Protein AF-A0A453EC37-F1 (afdb_monomer_lite)

Sequence (211 aa):
MKLTKYHLSTFKEVLSPSIERIHTYVDNLAFLNSRDESTELEDEEVSEKTSPQKALEEEYLETEKKIVIAFSITDHMKKLFYSEQGYSSRRDDPEVRSLFSEIEKLREAFESIERPTLDIEVRRAKVPTKERIESSSSPVQAPSTPKAAPVGSPKSPVKSEQTLDLGAELAELELEFGKSNRYSPEDISGWEFDELEEELRADISKSSDTK

Foldseek 3Di:
DVVLLVLLVVLLVLLVVLLVLLVVLVVVLVVLVVVVVVVPPDDPDDPPSDPVLVVSLVSNVVSVVVLVVSVVVLVVSVCVLPDPPDDPVSNPPVSSVVSSVSNVVSVVSSVPDDDDDRVVVVVVVVPDPPPDDDDDDDDDDDDDDDDDDDDDDDDDDDDDDPPPPPVVVVVVVVVVVVPPPPDDPVVPPPPPPVVVVVVVVVVVVVVPPPD

Secondary structure (DSSP, 8-state):
-HHHHHHHHHHHHHHHHHHHHHHHHHHHHHHHHHHHHTTTTS--S-----HHHHHHHHHHHHHHHHHHHHHHHHHHHHHHHHSTTS-GGGTT-HHHHHHHHHHHHHHHHHHTSPPPPPHHHHHHHHS--------------------------------------HHHHHHHHHHHHTT-----GGGG----HHHHHHHHHHHHHHHTS--

Structure (mmCIF, N/CA/C/O backbone):
data_AF-A0A453EC37-F1
#
_entry.id   AF-A0A453EC37-F1
#
loop_
_atom_site.group_PDB
_atom_site.id
_atom_site.type_symbol
_atom_site.label_atom_id
_atom_site.label_alt_id
_atom_site.label_comp_id
_atom_site.label_asym_id
_atom_site.label_entity_id
_atom_site.label_seq_id
_atom_site.pdbx_PDB_ins_code
_atom_site.Cartn_x
_atom_site.Cartn_y
_atom_site.Cartn_z
_atom_site.occupancy
_atom_site.B_iso_or_equiv
_atom_site.auth_seq_id
_atom_site.auth_comp_id
_atom_site.auth_asym_id
_atom_site.auth_atom_id
_atom_site.pdbx_PDB_model_num
ATOM 1 N N . MET A 1 1 ? 16.776 3.930 -17.637 1.00 73.19 1 MET A N 1
ATOM 2 C CA . MET A 1 1 ? 16.606 2.896 -16.597 1.00 73.19 1 MET A CA 1
ATOM 3 C C . MET A 1 1 ? 16.810 3.401 -15.182 1.00 73.19 1 MET A C 1
ATOM 5 O O . MET A 1 1 ? 16.036 2.997 -14.331 1.00 73.19 1 MET A O 1
ATOM 9 N N . LYS A 1 2 ? 17.761 4.313 -14.922 1.00 83.19 2 LYS A N 1
ATOM 10 C CA . LYS A 1 2 ? 17.997 4.863 -13.572 1.00 83.19 2 LYS A CA 1
ATOM 11 C C . LYS A 1 2 ? 16.730 5.393 -12.882 1.00 83.19 2 LYS A C 1
ATOM 13 O O . LYS A 1 2 ? 16.521 5.088 -11.721 1.00 83.19 2 LYS A O 1
ATOM 18 N N . LEU A 1 3 ? 15.864 6.098 -13.616 1.00 87.81 3 LEU A N 1
ATOM 19 C CA . LEU A 1 3 ? 14.617 6.648 -13.073 1.00 87.81 3 LEU A CA 1
ATOM 20 C C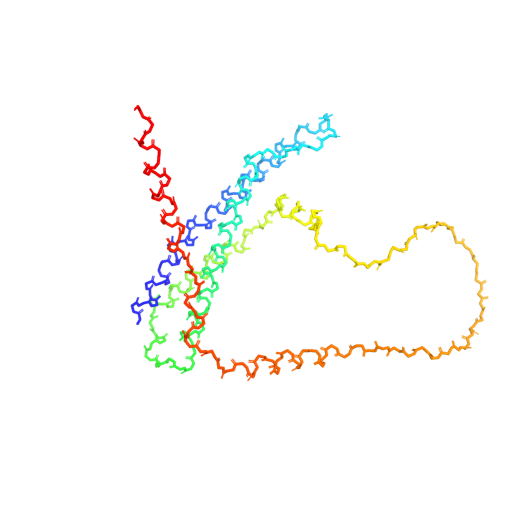 . LEU A 1 3 ? 13.612 5.564 -12.645 1.00 87.81 3 LEU A C 1
ATOM 22 O O . LEU A 1 3 ? 13.108 5.599 -11.532 1.00 87.81 3 LEU A O 1
ATOM 26 N N . THR A 1 4 ? 13.357 4.570 -13.502 1.00 88.44 4 THR A N 1
ATOM 27 C CA . THR A 1 4 ? 12.467 3.441 -13.181 1.00 88.44 4 THR A CA 1
ATOM 28 C C . THR A 1 4 ? 12.977 2.666 -11.972 1.00 88.44 4 THR A C 1
ATOM 30 O O . THR A 1 4 ? 12.204 2.395 -11.065 1.00 88.44 4 THR A O 1
ATOM 33 N N . LYS A 1 5 ? 14.284 2.368 -11.931 1.00 91.44 5 LYS A N 1
ATOM 34 C CA . LYS A 1 5 ? 14.919 1.719 -10.776 1.00 91.44 5 LYS A CA 1
ATOM 35 C C . LYS A 1 5 ? 14.728 2.534 -9.503 1.00 91.44 5 LYS A C 1
ATOM 37 O O . LYS A 1 5 ? 14.256 1.990 -8.520 1.00 91.44 5 LYS A O 1
ATOM 42 N N . TYR A 1 6 ? 15.032 3.831 -9.555 1.00 94.50 6 TYR A N 1
ATOM 43 C CA . TYR A 1 6 ? 14.882 4.739 -8.421 1.00 94.50 6 TYR A CA 1
ATOM 44 C C . TYR A 1 6 ? 13.461 4.708 -7.851 1.00 94.50 6 TYR A C 1
ATOM 46 O O . TYR A 1 6 ? 13.298 4.399 -6.679 1.00 94.50 6 TYR A O 1
ATOM 54 N N . HIS A 1 7 ? 12.436 4.925 -8.681 1.00 94.50 7 HIS A N 1
ATOM 55 C CA . HIS A 1 7 ? 11.050 4.923 -8.206 1.00 94.50 7 HIS A CA 1
ATOM 56 C C . HIS A 1 7 ? 10.606 3.567 -7.654 1.00 94.50 7 HIS A C 1
ATOM 58 O O . HIS A 1 7 ? 9.948 3.532 -6.621 1.00 94.50 7 HIS A O 1
ATOM 64 N N . LEU A 1 8 ? 10.977 2.453 -8.296 1.00 95.62 8 LEU A N 1
ATOM 65 C CA . LEU A 1 8 ? 10.640 1.122 -7.782 1.00 95.62 8 LEU A CA 1
ATOM 66 C C . LEU A 1 8 ? 11.321 0.842 -6.437 1.00 95.62 8 LEU A C 1
ATOM 68 O O . LEU A 1 8 ? 10.676 0.336 -5.522 1.00 95.62 8 LEU A O 1
ATOM 72 N N . SER A 1 9 ? 12.594 1.213 -6.287 1.00 96.38 9 SER A N 1
ATOM 73 C CA . SER A 1 9 ? 13.292 1.111 -5.003 1.00 96.38 9 SER A CA 1
ATOM 74 C C . SER A 1 9 ? 12.628 1.981 -3.936 1.00 96.38 9 SER A C 1
ATOM 76 O O . SER A 1 9 ? 12.367 1.495 -2.840 1.00 96.38 9 SER A O 1
ATOM 78 N N . THR A 1 10 ? 12.269 3.226 -4.264 1.00 96.62 10 THR A N 1
ATOM 79 C CA . THR A 1 10 ? 11.543 4.116 -3.348 1.00 96.62 10 THR A CA 1
ATOM 80 C C . THR A 1 10 ? 10.199 3.522 -2.932 1.00 96.62 10 THR A C 1
ATOM 82 O O . THR A 1 10 ? 9.878 3.519 -1.747 1.00 96.62 10 THR A O 1
ATOM 85 N N . PHE A 1 11 ? 9.418 2.968 -3.865 1.00 96.50 11 PHE A N 1
ATOM 86 C CA . PHE A 1 11 ? 8.151 2.324 -3.517 1.00 96.50 11 PHE A CA 1
ATOM 87 C C . PHE A 1 11 ? 8.356 1.120 -2.608 1.00 96.50 11 PHE A C 1
ATOM 89 O O . PHE A 1 11 ? 7.653 1.007 -1.613 1.00 96.50 11 PHE A O 1
ATOM 96 N N . LYS A 1 12 ? 9.343 0.263 -2.876 1.00 96.75 12 LYS A N 1
ATOM 97 C CA . LYS A 1 12 ? 9.676 -0.862 -1.991 1.00 96.75 12 LYS A CA 1
ATOM 98 C C . LYS A 1 12 ? 10.015 -0.397 -0.565 1.00 96.75 12 LYS A C 1
ATOM 100 O O . LYS A 1 12 ? 9.527 -0.989 0.402 1.00 96.75 12 LYS A O 1
ATOM 105 N N . GLU A 1 13 ? 10.840 0.642 -0.437 1.00 96.81 13 GLU A N 1
ATOM 106 C CA . GLU A 1 13 ? 11.260 1.209 0.854 1.00 96.81 13 GLU A CA 1
ATOM 107 C C . GLU A 1 13 ? 10.100 1.853 1.619 1.00 96.81 13 GLU A C 1
ATOM 109 O O . GLU A 1 13 ? 10.072 1.795 2.844 1.00 96.81 13 GLU A O 1
ATOM 114 N N . VAL A 1 14 ? 9.121 2.426 0.915 1.00 95.25 14 VAL A N 1
ATOM 115 C CA . VAL A 1 14 ? 7.918 3.016 1.523 1.00 95.25 14 VAL A CA 1
ATOM 116 C C . VAL A 1 14 ? 6.870 1.954 1.862 1.00 95.25 14 VAL A C 1
ATOM 118 O O . VAL A 1 14 ? 6.249 2.023 2.924 1.00 95.25 14 VAL A O 1
ATOM 121 N N . LEU A 1 15 ? 6.664 0.968 0.988 1.00 97.88 15 LEU A N 1
ATOM 122 C CA . LEU A 1 15 ? 5.634 -0.061 1.134 1.00 97.88 15 LEU A CA 1
ATOM 123 C C . LEU A 1 15 ? 5.922 -0.982 2.318 1.00 97.88 15 LEU A C 1
ATOM 125 O O . LEU A 1 15 ? 5.027 -1.197 3.128 1.00 97.88 15 LEU A O 1
ATOM 129 N N . SER A 1 16 ? 7.164 -1.454 2.468 1.00 96.94 16 SER A N 1
ATOM 130 C CA . SER A 1 16 ? 7.553 -2.378 3.549 1.00 96.94 16 SER A CA 1
ATOM 131 C C . SER A 1 16 ? 7.117 -1.894 4.951 1.00 96.94 16 SER A C 1
ATOM 133 O O . SER A 1 16 ? 6.309 -2.573 5.584 1.00 96.94 16 SER A O 1
ATOM 135 N N . PRO A 1 17 ? 7.531 -0.702 5.431 1.00 97.50 17 PRO A N 1
ATOM 136 C CA . PRO A 1 17 ? 7.114 -0.198 6.741 1.00 97.50 17 PRO A CA 1
ATOM 137 C C . PRO A 1 17 ? 5.656 0.282 6.781 1.00 97.50 17 PRO A C 1
ATOM 139 O O . PRO A 1 17 ? 5.110 0.490 7.861 1.00 97.50 17 PRO A O 1
ATOM 142 N N . SER A 1 18 ? 5.022 0.552 5.636 1.00 97.62 18 SER A N 1
ATOM 143 C CA . SER A 1 18 ? 3.600 0.926 5.607 1.00 97.62 18 SER A CA 1
ATOM 144 C C . SER A 1 18 ? 2.711 -0.298 5.825 1.00 97.62 18 SER A C 1
ATOM 146 O O . SER A 1 18 ? 1.739 -0.219 6.565 1.00 97.62 18 SER A O 1
ATOM 148 N N . ILE A 1 19 ? 3.082 -1.445 5.253 1.00 98.12 19 ILE A N 1
ATOM 149 C CA . ILE A 1 19 ? 2.383 -2.720 5.454 1.00 98.12 19 ILE A CA 1
ATOM 150 C C . ILE A 1 19 ? 2.552 -3.206 6.901 1.00 98.12 19 ILE A C 1
ATOM 152 O O . ILE A 1 19 ? 1.588 -3.639 7.523 1.00 98.12 19 ILE A O 1
ATOM 156 N N . GLU A 1 20 ? 3.741 -3.051 7.490 1.00 97.69 20 GLU A N 1
ATOM 157 C CA . GLU A 1 20 ? 3.962 -3.346 8.916 1.00 97.69 20 GLU A CA 1
ATOM 158 C C . GLU A 1 20 ? 3.108 -2.454 9.839 1.00 97.69 20 GLU A C 1
ATOM 160 O O . GLU A 1 20 ? 2.549 -2.916 10.838 1.00 97.69 20 GLU A O 1
ATOM 165 N N . ARG A 1 21 ? 2.929 -1.178 9.469 1.00 97.38 21 ARG A N 1
ATOM 166 C CA . ARG A 1 21 ? 1.995 -0.277 10.160 1.00 97.38 21 ARG A CA 1
ATOM 167 C C . ARG A 1 21 ? 0.548 -0.746 10.040 1.00 97.38 21 ARG A C 1
ATOM 169 O O . ARG A 1 21 ? -0.145 -0.742 11.049 1.00 97.38 21 ARG A O 1
ATOM 176 N N . ILE A 1 22 ? 0.116 -1.205 8.862 1.00 98.00 22 ILE A N 1
ATOM 177 C CA . ILE A 1 22 ? -1.220 -1.792 8.676 1.00 98.00 22 ILE A CA 1
ATOM 178 C C . ILE A 1 22 ? -1.434 -2.975 9.624 1.00 98.00 22 ILE A C 1
ATOM 180 O O . ILE A 1 22 ? -2.435 -2.976 10.331 1.00 98.00 22 ILE A O 1
ATOM 184 N N . HIS A 1 23 ? -0.489 -3.917 9.718 1.00 96.56 23 HIS A N 1
ATOM 185 C CA . HIS A 1 23 ? -0.574 -5.013 10.695 1.00 96.56 23 HIS A CA 1
ATOM 186 C C . HIS A 1 23 ? -0.770 -4.496 12.122 1.00 96.56 23 HIS A C 1
ATOM 188 O O . HIS A 1 23 ? -1.706 -4.893 12.810 1.00 96.56 23 HIS A O 1
ATOM 194 N N . THR A 1 24 ? 0.066 -3.540 12.530 1.00 96.62 24 THR A N 1
ATOM 195 C CA . THR A 1 24 ? -0.002 -2.943 13.869 1.00 96.62 24 THR A CA 1
ATOM 196 C C . THR A 1 24 ? -1.361 -2.286 14.129 1.00 96.62 24 THR A C 1
ATOM 198 O O . THR A 1 24 ? -1.919 -2.413 15.217 1.00 96.62 24 THR A O 1
ATOM 201 N N . TYR A 1 25 ? -1.918 -1.578 13.144 1.00 95.94 25 TYR A N 1
ATOM 202 C CA . TYR A 1 25 ? -3.238 -0.961 13.261 1.00 95.94 25 TYR A CA 1
ATOM 203 C C . TYR A 1 25 ? -4.347 -2.004 13.387 1.00 95.94 25 TYR A C 1
ATOM 205 O O . TYR A 1 25 ? -5.212 -1.841 14.242 1.00 95.94 25 TYR A O 1
ATOM 213 N N . VAL A 1 26 ? -4.306 -3.077 12.594 1.00 95.38 26 VAL A N 1
ATOM 214 C CA . VAL A 1 26 ? -5.289 -4.169 12.660 1.00 95.38 26 VAL A CA 1
ATOM 215 C C . VAL A 1 26 ? -5.266 -4.845 14.030 1.00 95.38 26 VAL A C 1
ATOM 217 O O . VAL A 1 26 ? -6.321 -4.984 14.648 1.00 95.38 26 VAL A O 1
ATOM 220 N N . ASP A 1 27 ? -4.083 -5.182 14.546 1.00 94.38 27 ASP A N 1
ATOM 221 C CA . ASP A 1 27 ? -3.930 -5.807 15.865 1.00 94.38 27 ASP A CA 1
ATOM 222 C C . ASP A 1 27 ? -4.460 -4.898 16.987 1.00 94.38 27 ASP A C 1
ATOM 224 O O . ASP A 1 27 ? -5.185 -5.340 17.882 1.00 94.38 27 ASP A O 1
ATOM 228 N N . ASN A 1 28 ? -4.153 -3.599 16.917 1.00 93.62 28 ASN A N 1
ATOM 229 C CA . ASN A 1 28 ? -4.630 -2.615 17.887 1.00 93.62 28 ASN A CA 1
ATOM 230 C C . ASN A 1 28 ? -6.153 -2.417 17.817 1.00 93.62 28 ASN A C 1
ATOM 232 O O . ASN A 1 28 ? -6.799 -2.319 18.859 1.00 93.62 28 ASN A O 1
ATOM 236 N N . LEU A 1 29 ? -6.734 -2.371 16.614 1.00 91.88 29 LEU A N 1
ATOM 237 C CA . LEU A 1 29 ? -8.184 -2.265 16.423 1.00 91.88 29 LEU A CA 1
ATOM 238 C C . LEU A 1 29 ? -8.902 -3.507 16.963 1.00 91.88 29 LEU A C 1
ATOM 240 O O . LEU A 1 29 ? -9.903 -3.376 17.665 1.00 91.88 29 LEU A O 1
ATOM 244 N N . ALA A 1 30 ? -8.364 -4.703 16.714 1.00 91.00 30 ALA A N 1
ATOM 245 C CA . ALA A 1 30 ? -8.898 -5.943 17.271 1.00 91.00 30 ALA A CA 1
ATOM 246 C C . ALA A 1 30 ? -8.848 -5.946 18.809 1.00 91.00 30 ALA A C 1
ATOM 248 O O . ALA A 1 30 ? -9.827 -6.310 19.463 1.00 91.00 30 ALA A O 1
ATOM 249 N N . PHE A 1 31 ? -7.740 -5.481 19.396 1.00 89.19 31 PHE A N 1
ATOM 250 C CA . PHE A 1 31 ? -7.603 -5.358 20.847 1.00 89.19 31 PHE A CA 1
ATOM 251 C C . PHE A 1 31 ? -8.629 -4.386 21.449 1.00 89.19 31 PHE A C 1
ATOM 253 O O . PHE A 1 31 ? -9.279 -4.728 22.439 1.00 89.19 31 PHE A O 1
ATOM 260 N N . LEU A 1 32 ? -8.811 -3.203 20.851 1.00 86.56 32 LEU A N 1
ATOM 261 C CA . LEU A 1 32 ? -9.789 -2.214 21.318 1.00 86.56 32 LEU A CA 1
ATOM 262 C C . LEU A 1 32 ? -11.224 -2.751 21.232 1.00 86.56 32 LEU A C 1
ATOM 264 O O . LEU A 1 32 ? -11.950 -2.668 22.219 1.00 86.56 32 LEU A O 1
ATOM 268 N N . ASN A 1 33 ? -11.583 -3.401 20.123 1.00 82.88 33 ASN A N 1
ATOM 269 C CA . ASN A 1 33 ? -12.905 -4.010 19.960 1.00 82.88 33 ASN A CA 1
ATOM 270 C C . ASN A 1 33 ? -13.168 -5.109 21.006 1.00 82.88 33 ASN A C 1
ATOM 272 O O . ASN A 1 33 ? -14.231 -5.135 21.618 1.00 82.88 33 ASN A O 1
ATOM 276 N N . SER A 1 34 ? -12.184 -5.974 21.282 1.00 82.62 34 SER A N 1
ATOM 277 C CA . SER A 1 34 ? -12.330 -7.040 22.290 1.00 82.62 34 SER A CA 1
ATOM 278 C C . SER A 1 34 ? -12.452 -6.519 23.730 1.00 82.62 34 SER A C 1
ATOM 280 O O . SER A 1 34 ? -13.083 -7.143 24.589 1.00 82.62 34 SER A O 1
ATOM 282 N N . ARG A 1 35 ? -11.832 -5.366 24.016 1.00 75.06 35 ARG A N 1
ATOM 283 C CA . ARG A 1 35 ? -11.909 -4.708 25.321 1.00 75.06 35 ARG A CA 1
ATOM 284 C C . ARG A 1 35 ? -13.294 -4.113 25.551 1.00 75.06 35 ARG A C 1
ATOM 286 O O . ARG A 1 35 ? -13.806 -4.241 26.662 1.00 75.06 35 ARG A O 1
ATOM 293 N N . ASP A 1 36 ? -13.871 -3.490 24.531 1.00 63.47 36 ASP A N 1
ATOM 294 C CA . ASP A 1 36 ? -15.189 -2.862 24.624 1.00 63.47 36 ASP A CA 1
ATOM 295 C C . ASP A 1 36 ? -16.301 -3.913 24.823 1.00 63.47 36 ASP A C 1
ATOM 297 O O . ASP A 1 36 ? -17.160 -3.727 25.687 1.00 63.47 36 ASP A O 1
ATOM 301 N N . GLU A 1 37 ? -16.215 -5.078 24.164 1.00 57.19 37 GLU A N 1
ATOM 302 C CA . GLU A 1 37 ? -17.148 -6.209 24.366 1.00 57.19 37 GLU A CA 1
ATOM 303 C C . GLU A 1 37 ? -17.163 -6.742 25.815 1.00 57.19 37 GLU A C 1
ATOM 305 O O . GLU A 1 37 ? -18.172 -7.262 26.289 1.00 57.19 37 GLU A O 1
ATOM 310 N N . SER A 1 38 ? -16.065 -6.591 26.565 1.00 54.91 38 SER A N 1
ATOM 311 C CA . SER A 1 38 ? -15.986 -7.035 27.968 1.00 54.91 38 SER A CA 1
ATOM 312 C C . SER A 1 38 ? -16.670 -6.080 28.958 1.00 54.91 38 SER A C 1
ATOM 314 O O . SER A 1 38 ? -16.795 -6.413 30.138 1.00 54.91 38 SER A O 1
ATOM 316 N N . THR A 1 39 ? -17.102 -4.899 28.505 1.00 52.78 39 THR A N 1
ATOM 317 C CA . THR A 1 39 ? -17.758 -3.876 29.338 1.00 52.78 39 THR A CA 1
ATOM 318 C C . THR A 1 39 ? -19.272 -3.755 29.116 1.00 52.78 39 THR A C 1
ATOM 320 O O . THR A 1 39 ? -19.925 -3.002 29.834 1.00 52.78 39 THR A O 1
ATOM 323 N N . GLU A 1 40 ? -19.865 -4.543 28.213 1.00 46.06 40 GLU A N 1
ATOM 324 C CA . GLU A 1 40 ? -21.291 -4.466 27.844 1.00 46.06 40 GLU A CA 1
ATOM 325 C C . GLU A 1 40 ? -22.247 -5.222 28.793 1.00 46.06 40 GLU A C 1
ATOM 327 O O . GLU A 1 40 ? -23.030 -6.073 28.370 1.00 46.06 40 GLU A O 1
ATOM 332 N N . LEU A 1 41 ? -22.227 -4.917 30.095 1.00 48.62 41 LEU A N 1
ATOM 333 C CA . LEU A 1 41 ? -23.363 -5.262 30.969 1.00 48.62 41 LEU A CA 1
ATOM 334 C C . LEU A 1 41 ? -24.130 -4.070 31.525 1.00 48.62 41 LEU A C 1
ATOM 336 O O . LEU A 1 41 ? -25.195 -4.295 32.091 1.00 48.62 41 LEU A O 1
ATOM 340 N N . GLU A 1 42 ? -23.685 -2.832 31.320 1.00 45.28 42 GLU A N 1
ATOM 341 C CA . GLU A 1 42 ? -24.500 -1.663 31.649 1.00 45.28 42 GLU A CA 1
ATOM 342 C C . GLU A 1 42 ? -24.284 -0.546 30.618 1.00 45.28 42 GLU A C 1
ATOM 344 O O . GLU A 1 42 ? -23.170 -0.080 30.408 1.00 45.28 42 GLU A O 1
ATOM 349 N N . ASP A 1 43 ? -25.411 -0.127 30.043 1.00 39.25 43 ASP A N 1
ATOM 350 C CA . ASP A 1 43 ? -25.699 1.137 29.359 1.00 39.25 43 ASP A CA 1
ATOM 351 C C . ASP A 1 43 ? -25.748 1.143 27.818 1.00 39.25 43 ASP A C 1
ATOM 353 O O . ASP A 1 43 ? -24.792 1.398 27.085 1.00 39.25 43 ASP A O 1
ATOM 357 N N . GLU A 1 44 ? -26.972 0.902 27.345 1.00 48.41 44 GLU A N 1
ATOM 358 C CA . GLU A 1 44 ? -27.490 1.150 26.004 1.00 48.41 44 GLU A CA 1
ATOM 359 C C . GLU A 1 44 ? -27.662 2.667 25.786 1.00 48.41 44 GLU A C 1
ATOM 361 O O . GLU A 1 44 ? -28.762 3.173 25.603 1.00 48.41 44 GLU A O 1
ATOM 366 N N . GLU A 1 45 ? -26.568 3.421 25.790 1.00 42.53 45 GLU A N 1
ATOM 367 C CA . GLU A 1 45 ? -26.529 4.753 25.190 1.00 42.53 45 GLU A CA 1
ATOM 368 C C . GLU A 1 45 ? -25.212 4.894 24.445 1.00 42.53 45 GLU A C 1
ATOM 370 O O . GLU A 1 45 ? -24.164 5.051 25.058 1.00 42.53 45 GLU A O 1
ATOM 375 N N . VAL A 1 46 ? -25.288 4.802 23.108 1.00 50.44 46 VAL A N 1
ATOM 376 C CA . VAL A 1 46 ? -24.373 5.450 22.151 1.00 50.44 46 VAL A CA 1
ATOM 377 C C . VAL A 1 46 ? -22.997 5.763 22.739 1.00 50.44 46 VAL A C 1
ATOM 379 O O . VAL A 1 46 ? -22.644 6.925 22.920 1.00 50.44 46 VAL A O 1
ATOM 382 N N . SER A 1 47 ? -22.221 4.714 23.033 1.00 49.66 47 SER A N 1
ATOM 383 C CA . SER A 1 47 ? -20.830 4.877 23.435 1.00 49.66 47 SER A CA 1
ATOM 384 C C . SER A 1 47 ? -20.150 5.681 22.332 1.00 49.66 47 SER A C 1
ATOM 386 O O . SER A 1 47 ? -19.996 5.216 21.193 1.00 49.66 47 SER A O 1
ATOM 388 N N . GLU A 1 48 ? -19.857 6.947 22.633 1.00 56.44 48 GLU A N 1
ATOM 389 C CA . GLU A 1 48 ? -19.039 7.835 21.826 1.00 56.44 48 GLU A CA 1
ATOM 390 C C . GLU A 1 48 ? -17.673 7.163 21.714 1.00 56.44 48 GLU A C 1
ATOM 392 O O . GLU A 1 48 ? -16.784 7.412 22.528 1.00 56.44 48 GLU A O 1
ATOM 397 N N . LYS A 1 49 ? -17.534 6.228 20.758 1.00 54.50 49 LYS A N 1
ATOM 398 C CA . LYS A 1 49 ? -16.308 5.447 20.593 1.00 54.50 49 LYS A CA 1
ATOM 399 C C . LYS A 1 49 ? -15.148 6.426 20.569 1.00 54.50 49 LYS A C 1
ATOM 401 O O . LYS A 1 49 ? -15.109 7.365 19.769 1.00 54.50 49 LYS A O 1
ATOM 406 N N . THR A 1 50 ? -14.295 6.227 21.555 1.00 58.66 50 THR A N 1
ATOM 407 C CA . THR A 1 50 ? -13.353 7.198 22.085 1.00 58.66 50 THR A CA 1
ATOM 408 C C . THR A 1 50 ? -12.473 7.816 20.985 1.00 58.66 50 THR A C 1
ATOM 410 O O . THR A 1 50 ? -12.132 7.168 19.992 1.00 58.66 50 THR A O 1
ATOM 413 N N . SER A 1 51 ? -12.064 9.079 21.157 1.00 67.88 51 SER A N 1
ATOM 414 C CA . SER A 1 51 ? -11.131 9.770 20.249 1.00 67.88 51 SER A CA 1
ATOM 415 C C . SER A 1 51 ? -9.901 8.949 19.794 1.00 67.88 51 SER A C 1
ATOM 417 O O . SER A 1 51 ? -9.539 9.093 18.623 1.00 67.88 51 SER A O 1
ATOM 419 N N . PRO A 1 52 ? -9.273 8.065 20.608 1.00 82.19 52 PRO A N 1
ATOM 420 C CA . PRO A 1 52 ? -8.156 7.236 20.151 1.00 82.19 52 PRO A CA 1
ATOM 421 C C . PRO A 1 52 ? -8.525 6.172 19.112 1.00 82.19 52 PRO A C 1
ATOM 423 O O . PRO A 1 52 ? -7.729 5.957 18.201 1.00 82.19 52 PRO A O 1
ATOM 426 N N . GLN A 1 53 ? -9.699 5.529 19.191 1.00 87.12 53 GLN A N 1
ATOM 427 C CA . GLN A 1 53 ? -10.100 4.555 18.165 1.00 87.12 53 GLN A CA 1
ATOM 428 C C . GLN A 1 53 ? -10.309 5.267 16.828 1.00 87.12 53 GLN A C 1
ATOM 430 O O . GLN A 1 53 ? -9.789 4.839 15.802 1.00 87.12 53 GLN A O 1
ATOM 435 N N . LYS A 1 54 ? -10.997 6.414 16.856 1.00 88.88 54 LYS A N 1
ATOM 436 C CA . LYS A 1 54 ? -11.219 7.226 15.660 1.00 88.88 54 LYS A CA 1
ATOM 437 C C . LYS A 1 54 ? -9.894 7.648 15.003 1.00 88.88 54 LYS A C 1
ATOM 439 O O . LYS A 1 54 ? -9.729 7.481 13.802 1.00 88.88 54 LYS A O 1
ATOM 444 N N . ALA A 1 55 ? -8.936 8.146 15.784 1.00 91.19 55 ALA A N 1
ATOM 445 C CA . ALA A 1 55 ? -7.625 8.527 15.256 1.00 91.19 55 ALA A CA 1
ATOM 446 C C . ALA A 1 55 ? -6.884 7.335 14.620 1.00 91.19 55 ALA A C 1
ATOM 448 O O . ALA A 1 55 ? -6.277 7.474 13.561 1.00 91.19 55 ALA A O 1
ATOM 449 N N . LEU A 1 56 ? -6.971 6.152 15.235 1.00 93.38 56 LEU A N 1
ATOM 450 C CA . LEU A 1 56 ? -6.350 4.935 14.716 1.00 93.38 56 LEU A CA 1
ATOM 451 C C . LEU A 1 56 ? -6.965 4.491 13.378 1.00 93.38 56 LEU A C 1
ATOM 453 O O . LEU A 1 56 ? -6.236 4.123 12.459 1.00 93.38 56 LEU A O 1
ATOM 457 N N . GLU A 1 57 ? -8.292 4.556 13.252 1.00 94.06 57 GLU A N 1
ATOM 458 C CA . GLU A 1 57 ? -8.995 4.247 12.003 1.00 94.06 57 GLU A CA 1
ATOM 459 C C . GLU A 1 57 ? -8.656 5.247 10.880 1.00 94.06 57 GLU A C 1
ATOM 461 O O . GLU A 1 57 ? -8.498 4.847 9.727 1.00 94.06 57 GLU A O 1
ATOM 466 N N . GLU A 1 58 ? -8.500 6.539 11.193 1.00 94.12 58 GLU A N 1
ATOM 467 C CA . GLU A 1 58 ? -8.078 7.554 10.213 1.00 94.12 58 GLU A CA 1
ATOM 468 C C . GLU A 1 58 ? -6.655 7.291 9.694 1.00 94.12 58 GLU A C 1
ATOM 470 O O . GLU A 1 58 ? -6.430 7.299 8.482 1.00 94.12 58 GLU A O 1
ATOM 475 N N . GLU A 1 59 ? -5.709 6.993 10.589 1.00 95.69 59 GLU A N 1
ATOM 476 C CA . GLU A 1 59 ? -4.325 6.654 10.226 1.00 95.69 59 GLU A CA 1
ATOM 477 C C . GLU A 1 59 ? -4.236 5.354 9.412 1.00 95.69 59 GLU A C 1
ATOM 479 O O . GLU A 1 59 ? -3.452 5.267 8.456 1.00 95.69 59 GLU A O 1
ATOM 484 N N . TYR A 1 60 ? -5.069 4.358 9.742 1.00 97.12 60 TYR A N 1
ATOM 485 C CA . TYR A 1 60 ? -5.211 3.140 8.947 1.00 97.12 60 TYR A CA 1
ATOM 486 C C . TYR A 1 60 ? -5.626 3.473 7.511 1.00 97.12 60 TYR A C 1
ATOM 488 O O . TYR A 1 60 ? -4.941 3.068 6.571 1.00 97.12 60 TYR A O 1
ATOM 496 N N . LEU A 1 61 ? -6.697 4.256 7.335 1.00 96.69 61 LEU A N 1
ATOM 497 C CA . LEU A 1 61 ? -7.229 4.609 6.014 1.00 96.69 61 LEU A CA 1
ATOM 498 C C . LEU A 1 61 ? -6.238 5.424 5.183 1.00 96.69 61 LEU A C 1
ATOM 500 O O . LEU A 1 61 ? -6.072 5.184 3.986 1.00 96.69 61 LEU A O 1
ATOM 504 N N . GLU A 1 62 ? -5.556 6.385 5.802 1.00 97.00 62 GLU A N 1
ATOM 505 C CA . GLU A 1 62 ? -4.546 7.191 5.118 1.00 97.00 62 GLU A CA 1
ATOM 506 C C . GLU A 1 62 ? -3.346 6.331 4.686 1.00 97.00 62 GLU A C 1
ATOM 508 O O . GLU A 1 62 ? -2.798 6.506 3.592 1.00 97.00 62 GLU A O 1
ATOM 513 N N . THR A 1 63 ? -2.951 5.358 5.511 1.00 97.81 63 THR A N 1
ATOM 514 C CA . THR A 1 63 ? -1.879 4.411 5.179 1.00 97.81 63 THR A CA 1
ATOM 515 C C . THR A 1 63 ? -2.304 3.437 4.077 1.00 97.81 63 THR A C 1
ATOM 517 O O . THR A 1 63 ? -1.555 3.251 3.116 1.00 97.81 63 THR A O 1
ATOM 520 N N . GLU A 1 64 ? -3.515 2.880 4.155 1.00 97.19 64 GLU A N 1
ATOM 521 C CA . GLU A 1 64 ? -4.119 2.023 3.125 1.00 97.19 64 GLU A CA 1
ATOM 522 C C . GLU A 1 64 ? -4.142 2.750 1.775 1.00 97.19 64 GLU A C 1
ATOM 524 O O . GLU A 1 64 ? -3.639 2.244 0.770 1.00 97.19 64 GLU A O 1
ATOM 529 N N . LYS A 1 65 ? -4.628 3.995 1.758 1.00 97.25 65 LYS A N 1
ATOM 530 C CA . LYS A 1 65 ? -4.675 4.831 0.556 1.00 97.25 65 LYS A CA 1
ATOM 531 C C . LYS A 1 65 ? -3.295 5.018 -0.076 1.00 97.25 65 LYS A C 1
ATOM 533 O O . LYS A 1 65 ? -3.158 4.891 -1.294 1.00 97.25 65 LYS A O 1
ATOM 538 N N . LYS A 1 66 ? -2.261 5.298 0.726 1.00 96.62 66 LYS A N 1
ATOM 539 C CA . LYS A 1 66 ? -0.875 5.437 0.237 1.00 96.62 66 LYS A CA 1
ATOM 540 C C . LYS A 1 66 ? -0.373 4.150 -0.414 1.00 96.62 66 LYS A C 1
ATOM 542 O O . LYS A 1 66 ? 0.237 4.215 -1.482 1.00 96.62 66 LYS A O 1
ATOM 547 N N . ILE A 1 67 ? -0.651 3.002 0.201 1.00 98.06 67 ILE A N 1
ATOM 548 C CA . ILE A 1 67 ? -0.280 1.681 -0.322 1.00 98.06 67 ILE A CA 1
ATOM 549 C C . ILE A 1 67 ? -0.974 1.425 -1.667 1.00 98.06 67 ILE A C 1
ATOM 551 O O . ILE A 1 67 ? -0.305 1.118 -2.654 1.00 98.06 67 ILE A O 1
ATOM 555 N N . VAL A 1 68 ? -2.292 1.637 -1.741 1.00 97.56 68 VAL A N 1
ATOM 556 C CA . VAL A 1 68 ? -3.084 1.439 -2.967 1.00 97.56 68 VAL A CA 1
ATOM 557 C C . VAL A 1 68 ? -2.584 2.329 -4.110 1.00 97.56 68 VAL A C 1
ATOM 559 O O . VAL A 1 68 ? -2.397 1.855 -5.233 1.00 97.56 68 VAL A O 1
ATOM 562 N N . ILE A 1 69 ? -2.299 3.606 -3.836 1.00 97.50 69 ILE A N 1
ATOM 563 C CA . ILE A 1 69 ? -1.745 4.532 -4.836 1.00 97.50 69 ILE A CA 1
ATOM 564 C C . ILE A 1 69 ? -0.361 4.061 -5.311 1.00 97.50 69 ILE A C 1
ATOM 566 O O . ILE A 1 69 ? -0.097 4.051 -6.515 1.00 97.50 69 ILE A O 1
ATOM 570 N N . ALA A 1 70 ? 0.519 3.640 -4.399 1.00 97.38 70 ALA A N 1
ATOM 571 C CA . ALA A 1 70 ? 1.854 3.152 -4.749 1.00 97.38 70 ALA A CA 1
ATOM 572 C C . ALA A 1 70 ? 1.804 1.898 -5.642 1.00 97.38 70 ALA A C 1
ATOM 574 O O . ALA A 1 70 ? 2.552 1.813 -6.625 1.00 97.38 70 ALA A O 1
ATOM 575 N N . PHE A 1 71 ? 0.894 0.959 -5.365 1.00 97.75 71 PHE A N 1
ATOM 576 C CA . PHE A 1 71 ? 0.666 -0.192 -6.241 1.00 97.75 71 PHE A CA 1
ATOM 577 C C . PHE A 1 71 ? 0.132 0.232 -7.608 1.00 97.75 71 PHE A C 1
ATOM 579 O O . PHE A 1 71 ? 0.687 -0.184 -8.622 1.00 97.75 71 PHE A O 1
ATOM 586 N N . SER A 1 72 ? -0.841 1.148 -7.662 1.00 97.69 72 SER A N 1
ATOM 587 C CA . SER A 1 72 ? -1.359 1.666 -8.934 1.00 97.69 72 SER A CA 1
ATOM 588 C C . SER A 1 72 ? -0.267 2.305 -9.802 1.00 97.69 72 SER A C 1
ATOM 590 O O . SER A 1 72 ? -0.255 2.112 -11.021 1.00 97.69 72 SER A O 1
ATOM 592 N N . ILE A 1 73 ? 0.658 3.065 -9.206 1.00 96.50 73 ILE A N 1
ATOM 593 C CA . ILE A 1 73 ? 1.783 3.658 -9.943 1.00 96.50 73 ILE A CA 1
ATOM 594 C C . ILE A 1 73 ? 2.744 2.560 -10.409 1.00 96.50 73 ILE A C 1
ATOM 596 O O . ILE A 1 73 ? 3.187 2.576 -11.560 1.00 96.50 73 ILE A O 1
ATOM 600 N N . THR A 1 74 ? 3.039 1.584 -9.548 1.00 95.81 74 THR A N 1
ATOM 601 C CA . THR A 1 74 ? 3.901 0.446 -9.892 1.00 95.81 74 THR A CA 1
ATOM 602 C C . THR A 1 74 ? 3.326 -0.353 -11.062 1.00 95.81 74 THR A C 1
ATOM 604 O O . THR A 1 74 ? 4.058 -0.670 -12.000 1.00 95.81 74 THR A O 1
ATOM 607 N N . ASP A 1 75 ? 2.019 -0.606 -11.075 1.00 95.44 75 ASP A N 1
ATOM 608 C CA . ASP A 1 75 ? 1.325 -1.295 -12.165 1.00 95.44 75 ASP A CA 1
ATOM 609 C C . ASP A 1 75 ? 1.393 -0.507 -13.471 1.00 95.44 75 ASP A C 1
ATOM 611 O O . ASP A 1 75 ? 1.669 -1.067 -14.539 1.00 95.44 75 ASP A O 1
ATOM 615 N N . HIS A 1 76 ? 1.223 0.815 -13.398 1.00 94.12 76 HIS A N 1
ATOM 616 C CA . HIS A 1 76 ? 1.405 1.679 -14.557 1.00 94.12 76 HIS A CA 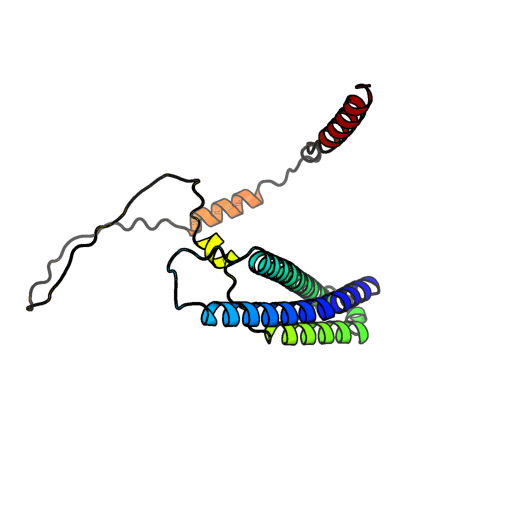1
ATOM 617 C C . HIS A 1 76 ? 2.842 1.600 -15.096 1.00 94.12 76 HIS A C 1
ATOM 619 O O . HIS A 1 76 ? 3.051 1.414 -16.298 1.00 94.12 76 HIS A O 1
ATOM 625 N N . M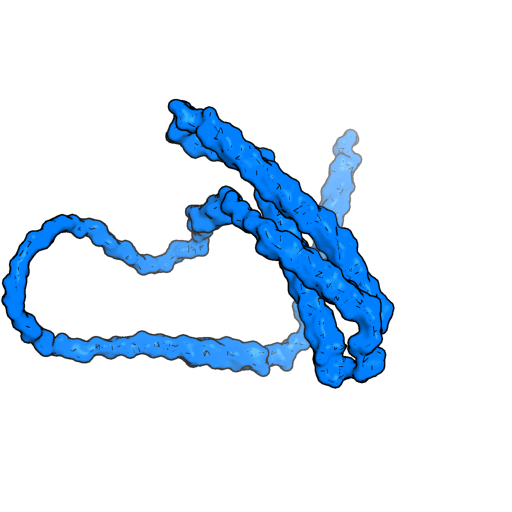ET A 1 77 ? 3.845 1.652 -14.216 1.00 91.75 77 MET A N 1
ATOM 626 C CA . MET A 1 77 ? 5.252 1.495 -14.590 1.00 91.75 77 MET A CA 1
ATOM 627 C C . MET A 1 77 ? 5.536 0.118 -15.202 1.00 91.75 77 MET A C 1
ATOM 629 O O . MET A 1 77 ? 6.257 0.035 -16.197 1.00 91.75 77 MET A O 1
ATOM 633 N N . LYS A 1 78 ? 4.946 -0.951 -14.654 1.00 91.44 78 LYS A N 1
ATOM 634 C CA . LYS A 1 78 ? 5.031 -2.327 -15.168 1.00 91.44 78 LYS A CA 1
ATOM 635 C C . LYS A 1 78 ? 4.462 -2.391 -16.586 1.00 91.44 78 LYS A C 1
ATOM 637 O O . LYS A 1 78 ? 5.136 -2.865 -17.500 1.00 91.44 78 LYS A O 1
ATOM 642 N N . LYS A 1 79 ? 3.275 -1.818 -16.809 1.00 90.62 79 LYS A N 1
ATOM 643 C CA . LYS A 1 79 ? 2.637 -1.728 -18.131 1.00 90.62 79 LYS A CA 1
ATOM 644 C C . LYS A 1 79 ? 3.511 -0.980 -19.138 1.00 90.62 79 LYS A C 1
ATOM 646 O O . LYS A 1 79 ? 3.719 -1.481 -20.241 1.00 90.62 79 LYS A O 1
ATOM 651 N N . LEU A 1 80 ? 4.065 0.175 -18.763 1.00 86.19 80 LEU A N 1
ATOM 652 C CA . LEU A 1 80 ? 4.977 0.935 -19.625 1.00 86.19 80 LEU A CA 1
ATOM 653 C C . LEU A 1 80 ? 6.243 0.133 -19.954 1.00 86.19 80 LEU A C 1
ATOM 655 O O . LEU A 1 80 ? 6.671 0.106 -21.107 1.00 86.19 80 LEU A O 1
ATOM 659 N N . PHE A 1 81 ? 6.810 -0.566 -18.970 1.00 83.12 81 PHE A N 1
ATOM 660 C CA . PHE A 1 81 ? 8.025 -1.362 -19.137 1.00 83.12 81 PHE A CA 1
ATOM 661 C C . PHE A 1 81 ? 7.838 -2.541 -20.105 1.00 83.12 81 PHE A C 1
ATOM 663 O O . PHE A 1 81 ? 8.731 -2.832 -20.904 1.00 83.12 81 PHE A O 1
ATOM 670 N N . TYR A 1 82 ? 6.669 -3.186 -20.082 1.00 82.62 82 TYR A N 1
ATOM 671 C CA . TYR A 1 82 ? 6.343 -4.320 -20.955 1.00 82.62 82 TYR A CA 1
ATOM 672 C C . TYR A 1 82 ? 5.610 -3.938 -22.253 1.00 82.62 82 TYR A C 1
ATOM 674 O O . TYR A 1 82 ? 5.392 -4.804 -23.101 1.00 82.62 82 TYR A O 1
ATOM 682 N N . SER A 1 83 ? 5.266 -2.664 -22.456 1.00 81.88 83 SER A N 1
ATOM 683 C CA . SER A 1 83 ? 4.608 -2.190 -23.682 1.00 81.88 83 SER A CA 1
ATOM 684 C C . SER A 1 83 ? 5.529 -2.267 -24.907 1.00 81.88 83 SER A C 1
ATOM 686 O O . SER A 1 83 ? 6.744 -2.067 -24.805 1.00 81.88 83 SER A O 1
ATOM 688 N N . GLU A 1 84 ? 4.963 -2.589 -26.079 1.00 60.38 84 GLU A N 1
ATOM 689 C CA . GLU A 1 84 ? 5.662 -2.822 -27.366 1.00 60.38 84 GLU A CA 1
ATOM 690 C C . GLU A 1 84 ? 6.575 -1.664 -27.805 1.00 60.38 84 GLU A C 1
ATOM 692 O O . GLU A 1 84 ? 7.552 -1.865 -28.517 1.00 60.38 84 GLU A O 1
ATOM 697 N N . GLN A 1 85 ? 6.327 -0.463 -27.282 1.00 58.62 85 GLN A N 1
ATOM 698 C CA . GLN A 1 85 ? 7.040 0.765 -27.626 1.00 58.62 85 GLN A CA 1
ATOM 699 C C . GLN A 1 85 ? 8.406 0.929 -26.926 1.00 58.62 85 GLN A C 1
ATOM 701 O O . GLN A 1 85 ? 9.169 1.847 -27.236 1.00 58.62 85 GLN A O 1
ATOM 706 N N . GLY A 1 86 ? 8.748 0.047 -25.981 1.00 56.16 86 GLY A N 1
ATOM 707 C CA . GLY A 1 86 ? 10.038 0.050 -25.295 1.00 56.16 86 GLY A CA 1
ATOM 708 C C . GLY A 1 86 ? 11.101 -0.733 -26.063 1.00 56.16 86 GLY A C 1
ATOM 709 O O . GLY A 1 86 ? 11.010 -1.954 -26.137 1.00 56.16 86 GLY A O 1
ATOM 710 N N . TYR A 1 87 ? 12.133 -0.041 -26.572 1.00 55.75 87 TYR A N 1
ATOM 711 C CA . TYR A 1 87 ? 13.374 -0.628 -27.109 1.00 55.75 87 TYR A CA 1
ATOM 712 C C . TYR A 1 87 ? 13.739 -1.922 -26.363 1.00 55.75 87 TYR A C 1
ATOM 714 O O . TYR A 1 87 ? 14.036 -1.861 -25.172 1.00 55.75 87 TYR A O 1
ATOM 722 N N . SER A 1 88 ? 13.714 -3.075 -27.036 1.00 61.25 88 SER A N 1
ATOM 723 C CA . SER A 1 88 ? 13.827 -4.417 -26.426 1.00 61.25 88 SER A CA 1
ATOM 724 C C . SER A 1 88 ? 14.989 -4.571 -25.435 1.00 61.25 88 SER A C 1
ATOM 726 O O . SER A 1 88 ? 14.831 -5.221 -24.408 1.00 61.25 88 SER A O 1
ATOM 728 N N . SER A 1 89 ? 16.105 -3.868 -25.657 1.00 61.06 89 SER A N 1
ATOM 729 C CA . SER A 1 89 ? 17.263 -3.800 -24.747 1.00 61.06 89 SER A CA 1
ATOM 730 C C . SER A 1 89 ? 16.933 -3.346 -23.312 1.00 61.06 89 SER A C 1
ATOM 732 O O . SER A 1 89 ? 17.680 -3.648 -22.386 1.00 61.06 89 SER A O 1
ATOM 734 N N . ARG A 1 90 ? 15.826 -2.625 -23.103 1.00 63.22 90 ARG A N 1
ATOM 735 C CA . ARG A 1 90 ? 15.368 -2.131 -21.797 1.00 63.22 90 ARG A CA 1
ATOM 736 C C . ARG A 1 90 ? 14.651 -3.191 -20.957 1.00 63.22 90 ARG A C 1
ATOM 738 O O . ARG A 1 90 ? 14.651 -3.066 -19.737 1.00 63.22 90 ARG A O 1
ATOM 745 N N . ARG A 1 91 ? 14.044 -4.203 -21.587 1.00 66.00 91 ARG A N 1
ATOM 746 C CA . ARG A 1 91 ? 13.188 -5.197 -20.914 1.00 66.00 91 ARG A CA 1
ATOM 747 C C . ARG A 1 91 ? 13.961 -6.255 -20.133 1.00 66.00 91 ARG A C 1
ATOM 749 O O . ARG A 1 91 ? 13.373 -6.916 -19.283 1.00 66.00 91 ARG A O 1
ATOM 756 N N . ASP A 1 92 ? 15.254 -6.391 -20.403 1.00 69.75 92 ASP A N 1
ATOM 757 C CA . ASP A 1 92 ? 16.095 -7.448 -19.838 1.00 69.75 92 ASP A CA 1
ATOM 758 C C . ASP A 1 92 ? 16.963 -6.997 -18.669 1.00 69.75 92 ASP A C 1
ATOM 760 O O . ASP A 1 92 ? 17.918 -7.677 -18.311 1.00 69.75 92 ASP A O 1
ATOM 764 N N . ASP A 1 93 ? 16.617 -5.877 -18.032 1.00 86.50 93 ASP A N 1
ATOM 765 C CA . ASP A 1 93 ? 17.278 -5.463 -16.800 1.00 86.50 93 ASP A CA 1
ATOM 766 C C . ASP A 1 93 ? 16.832 -6.371 -15.629 1.00 86.50 93 ASP A C 1
ATOM 768 O O . ASP A 1 93 ? 15.668 -6.304 -15.208 1.00 86.50 93 ASP A O 1
ATOM 772 N N . PRO A 1 94 ? 17.719 -7.242 -15.104 1.00 89.00 94 PRO A N 1
ATOM 773 C CA . PRO A 1 94 ? 17.349 -8.211 -14.074 1.00 89.00 94 PRO A CA 1
ATOM 774 C C . PRO A 1 94 ? 16.985 -7.532 -12.749 1.00 89.00 94 PRO A C 1
ATOM 776 O O . PRO A 1 94 ? 16.151 -8.041 -12.006 1.00 89.00 94 PRO A O 1
ATOM 779 N N . GLU A 1 95 ? 17.556 -6.359 -12.471 1.00 91.12 95 GLU A N 1
ATOM 780 C CA . GLU A 1 95 ? 17.306 -5.608 -11.241 1.00 91.12 95 GLU A CA 1
ATOM 781 C C . GLU A 1 95 ? 15.893 -5.016 -11.241 1.00 91.12 95 GLU A C 1
ATOM 783 O O . GLU A 1 95 ? 15.173 -5.128 -10.255 1.00 91.12 95 GLU A O 1
ATOM 788 N N . VAL A 1 96 ? 15.447 -4.464 -12.377 1.00 90.81 96 VAL A N 1
ATOM 789 C CA . VAL A 1 96 ? 14.073 -3.950 -12.516 1.00 90.81 96 VAL A CA 1
ATOM 790 C C . VAL A 1 96 ? 13.049 -5.077 -12.364 1.00 90.81 96 VAL A C 1
ATOM 792 O O . VAL A 1 96 ? 12.033 -4.902 -11.692 1.00 90.81 96 VAL A O 1
ATOM 795 N N . ARG A 1 97 ? 13.320 -6.253 -12.945 1.00 91.31 97 ARG A N 1
ATOM 796 C CA . ARG A 1 97 ? 12.465 -7.438 -12.770 1.00 91.31 97 ARG A CA 1
ATOM 797 C C . ARG A 1 97 ? 12.421 -7.912 -11.315 1.00 91.31 97 ARG A C 1
ATOM 799 O O . ARG A 1 97 ? 11.337 -8.249 -10.837 1.00 91.31 97 ARG A O 1
ATOM 806 N N . SER A 1 98 ? 13.559 -7.907 -10.615 1.00 94.31 98 SER A N 1
ATOM 807 C CA . SER A 1 98 ? 13.614 -8.230 -9.181 1.00 94.31 98 SER A CA 1
ATOM 808 C C . SER A 1 98 ? 12.763 -7.259 -8.373 1.00 94.31 98 SER A C 1
ATOM 810 O O . SER A 1 98 ? 11.911 -7.699 -7.611 1.00 94.31 98 SER A O 1
ATOM 812 N N . LEU A 1 99 ? 12.903 -5.952 -8.614 1.00 95.62 99 LEU A N 1
ATOM 813 C CA . LEU A 1 99 ? 12.140 -4.922 -7.908 1.00 95.62 99 LEU A CA 1
ATOM 814 C C . LEU A 1 99 ? 10.627 -5.083 -8.099 1.00 95.62 99 LEU A C 1
ATOM 816 O O . LEU A 1 99 ? 9.890 -5.053 -7.119 1.00 95.62 99 LEU A O 1
ATOM 820 N N . PHE A 1 100 ? 10.154 -5.323 -9.328 1.00 95.44 100 PHE A N 1
ATOM 821 C CA . PHE A 1 100 ? 8.736 -5.631 -9.551 1.00 95.44 100 PHE A CA 1
ATOM 822 C C . PHE A 1 100 ? 8.290 -6.888 -8.799 1.00 95.44 100 PHE A C 1
ATOM 824 O O . PHE A 1 100 ? 7.196 -6.903 -8.250 1.00 95.44 100 PHE A O 1
ATOM 831 N N . SER A 1 101 ? 9.128 -7.924 -8.758 1.00 95.94 101 SER A N 1
ATOM 832 C CA . SER A 1 101 ? 8.806 -9.173 -8.057 1.00 95.94 101 SER A CA 1
ATOM 833 C C . SER A 1 101 ? 8.780 -8.987 -6.537 1.00 95.94 101 SER A C 1
ATOM 835 O O . SER A 1 101 ? 7.965 -9.590 -5.852 1.00 95.94 101 SER A O 1
ATOM 837 N N . GLU A 1 102 ? 9.664 -8.156 -5.990 1.00 97.62 102 GLU A N 1
ATOM 838 C CA . GLU A 1 102 ? 9.686 -7.813 -4.567 1.00 97.62 102 GLU A CA 1
ATOM 839 C C . GLU A 1 102 ? 8.468 -6.976 -4.171 1.00 97.62 102 GLU A C 1
ATOM 841 O O . GLU A 1 102 ? 7.864 -7.248 -3.138 1.00 97.62 102 GLU A O 1
ATOM 846 N N . ILE A 1 103 ? 8.065 -6.008 -5.001 1.00 97.50 103 ILE A N 1
ATOM 847 C CA . ILE A 1 103 ? 6.835 -5.240 -4.773 1.00 97.50 103 ILE A CA 1
ATOM 848 C C . ILE A 1 103 ? 5.598 -6.142 -4.884 1.00 97.50 103 ILE A C 1
ATOM 850 O O . ILE A 1 103 ? 4.675 -5.989 -4.092 1.00 97.50 103 ILE A O 1
ATOM 854 N N . GLU A 1 104 ? 5.586 -7.119 -5.796 1.00 97.56 104 GLU A N 1
ATOM 855 C CA . GLU A 1 104 ? 4.498 -8.103 -5.881 1.00 97.56 104 GLU A CA 1
ATOM 856 C C . GLU A 1 104 ? 4.396 -8.950 -4.602 1.00 97.56 104 GLU A C 1
ATOM 858 O O . GLU A 1 104 ? 3.307 -9.140 -4.081 1.00 97.56 104 GLU A O 1
ATOM 863 N N . LYS A 1 105 ? 5.522 -9.373 -4.012 1.00 98.00 105 LYS A N 1
ATOM 864 C CA . LYS A 1 105 ? 5.507 -10.061 -2.706 1.00 98.00 105 LYS A CA 1
ATOM 865 C C . LYS A 1 105 ? 4.954 -9.180 -1.587 1.00 98.00 105 LYS A C 1
ATOM 867 O O . LYS A 1 105 ? 4.258 -9.670 -0.705 1.00 98.00 105 LYS A O 1
ATOM 872 N N . LEU A 1 106 ? 5.274 -7.884 -1.600 1.00 97.88 106 LEU A N 1
ATOM 873 C CA . LEU A 1 106 ? 4.697 -6.925 -0.652 1.00 97.88 106 LEU A CA 1
ATOM 874 C C . LEU A 1 106 ? 3.189 -6.767 -0.872 1.00 97.88 106 LEU A C 1
ATOM 876 O O . LEU A 1 106 ? 2.443 -6.640 0.093 1.00 97.88 106 LEU A O 1
ATOM 880 N N . ARG A 1 107 ? 2.734 -6.812 -2.124 1.00 98.00 107 ARG A N 1
ATOM 881 C CA . ARG A 1 107 ? 1.311 -6.818 -2.458 1.00 98.00 107 ARG A CA 1
ATOM 882 C C . ARG A 1 107 ? 0.610 -8.063 -1.924 1.00 98.00 107 ARG A C 1
ATOM 884 O O . ARG A 1 107 ? -0.395 -7.917 -1.246 1.00 98.00 107 ARG A O 1
ATOM 891 N N . GLU A 1 108 ? 1.164 -9.252 -2.151 1.00 98.00 108 GLU A N 1
ATOM 892 C CA . GLU A 1 108 ? 0.639 -10.507 -1.592 1.00 98.00 108 GLU A CA 1
ATOM 893 C C . GLU A 1 108 ? 0.571 -10.452 -0.058 1.00 98.00 108 GLU A C 1
ATOM 895 O O . GLU A 1 108 ? -0.426 -10.853 0.538 1.00 98.00 108 GLU A O 1
ATOM 900 N N . ALA A 1 109 ? 1.609 -9.908 0.588 1.00 97.19 109 ALA A N 1
ATOM 901 C CA . ALA A 1 109 ? 1.621 -9.716 2.035 1.00 97.19 109 ALA A CA 1
ATOM 902 C C . ALA A 1 109 ? 0.502 -8.770 2.490 1.00 97.19 109 ALA A C 1
ATOM 904 O O . ALA A 1 109 ? -0.217 -9.098 3.426 1.00 97.19 109 ALA A O 1
ATOM 905 N N . PHE A 1 110 ? 0.309 -7.640 1.808 1.00 97.69 110 PHE A N 1
ATOM 906 C CA . PHE A 1 110 ? -0.774 -6.703 2.103 1.00 97.69 110 PHE A CA 1
ATOM 907 C C . PHE A 1 110 ? -2.164 -7.323 1.890 1.00 97.69 110 PHE A C 1
ATOM 909 O O . PHE A 1 110 ? -3.026 -7.185 2.749 1.00 97.69 110 PHE A O 1
ATOM 916 N N . GLU A 1 111 ? -2.373 -8.047 0.789 1.00 96.38 111 GLU A N 1
ATOM 917 C CA . GLU A 1 111 ? -3.643 -8.718 0.470 1.00 96.38 111 GLU A CA 1
ATOM 918 C C . GLU A 1 111 ? -3.958 -9.886 1.420 1.00 96.38 111 GLU A C 1
ATOM 920 O O . GLU A 1 111 ? -5.117 -10.270 1.559 1.00 96.38 111 GLU A O 1
ATOM 925 N N . SER A 1 112 ? -2.945 -10.442 2.094 1.00 97.31 112 SER A N 1
ATOM 926 C CA . SER A 1 112 ? -3.140 -11.459 3.133 1.00 97.31 112 SER A CA 1
ATOM 927 C C . SER A 1 112 ? -3.681 -10.895 4.451 1.00 97.31 112 SER A C 1
ATOM 929 O O . SER A 1 112 ? -4.196 -11.656 5.271 1.00 97.31 112 SER A O 1
ATOM 931 N N . ILE A 1 113 ? -3.574 -9.578 4.662 1.00 95.44 113 ILE A N 1
ATOM 932 C CA . ILE A 1 113 ? -4.121 -8.908 5.840 1.00 95.44 113 ILE A CA 1
ATOM 933 C C . ILE A 1 113 ? -5.621 -8.737 5.632 1.00 95.44 113 ILE A C 1
ATOM 935 O O . ILE A 1 113 ? -6.061 -8.060 4.703 1.00 95.44 113 ILE A O 1
ATOM 939 N N . GLU A 1 114 ? -6.422 -9.321 6.519 1.00 92.81 114 GLU A N 1
ATOM 940 C CA . GLU A 1 114 ? -7.862 -9.093 6.508 1.00 92.81 114 GLU A CA 1
ATOM 941 C C . GLU A 1 114 ? -8.165 -7.628 6.853 1.00 92.81 114 GLU A C 1
ATOM 943 O O . GLU A 1 114 ? -7.703 -7.096 7.866 1.00 92.81 114 GLU A O 1
ATOM 948 N N . ARG A 1 115 ? -8.941 -6.961 5.993 1.00 94.25 115 ARG A N 1
ATOM 949 C CA . ARG A 1 115 ? -9.364 -5.575 6.207 1.00 94.25 115 ARG A CA 1
ATOM 950 C C . ARG A 1 115 ? -10.348 -5.518 7.388 1.00 94.25 115 ARG A C 1
ATOM 952 O O . ARG A 1 115 ? -11.416 -6.124 7.294 1.00 94.25 115 ARG A O 1
ATOM 959 N N . PRO A 1 116 ? -10.043 -4.787 8.476 1.00 90.31 116 PRO A N 1
ATOM 960 C CA . PRO A 1 116 ? -10.936 -4.664 9.620 1.00 90.31 116 PRO A CA 1
ATOM 961 C C . PRO A 1 116 ? -12.175 -3.833 9.266 1.00 90.31 116 PRO A C 1
ATOM 963 O O . PRO A 1 116 ? -12.153 -2.989 8.369 1.00 90.31 116 PRO A O 1
ATOM 966 N N . THR A 1 117 ? -13.266 -4.042 10.004 1.00 88.88 117 THR A N 1
ATOM 967 C CA . THR A 1 117 ? -14.453 -3.183 9.896 1.00 88.88 117 THR A CA 1
ATOM 968 C C . THR A 1 117 ? -14.201 -1.884 10.658 1.00 88.88 117 THR A C 1
ATOM 970 O O . THR A 1 117 ? -13.965 -1.921 11.862 1.00 88.88 117 THR A O 1
ATOM 973 N N . LEU A 1 118 ? -14.249 -0.746 9.962 1.00 87.94 118 LEU A N 1
ATOM 974 C CA . LEU A 1 118 ? -13.955 0.572 10.531 1.00 87.94 118 LEU A CA 1
ATOM 975 C C . LEU A 1 118 ? -15.248 1.340 10.814 1.00 87.94 118 LEU A C 1
ATOM 977 O O . LEU A 1 118 ? -16.077 1.553 9.921 1.00 87.94 118 LEU A O 1
ATOM 981 N N . ASP A 1 119 ? -15.417 1.818 12.042 1.00 86.00 119 ASP A N 1
ATOM 982 C CA . ASP A 1 119 ? -16.619 2.542 12.439 1.00 86.00 119 ASP A CA 1
ATOM 983 C C . ASP A 1 119 ? -16.770 3.889 11.728 1.00 86.00 119 ASP A C 1
ATOM 985 O O . ASP A 1 119 ? -17.890 4.339 11.478 1.00 86.00 119 ASP A O 1
ATOM 989 N N . ILE A 1 120 ? -15.669 4.562 11.388 1.00 85.19 120 ILE A N 1
ATOM 990 C CA . ILE A 1 120 ? -15.685 5.818 10.629 1.00 85.19 120 ILE A CA 1
ATOM 991 C C . ILE A 1 120 ? -16.318 5.627 9.251 1.00 85.19 120 ILE A C 1
ATOM 993 O O . ILE A 1 120 ? -17.092 6.487 8.821 1.00 85.19 120 ILE A O 1
ATOM 997 N N . GLU A 1 121 ? -16.045 4.510 8.573 1.00 84.69 121 GLU A N 1
ATOM 998 C CA . GLU A 1 121 ? -16.655 4.207 7.274 1.00 84.69 121 GLU A CA 1
ATOM 999 C C . GLU A 1 121 ? -18.164 3.972 7.422 1.00 84.69 121 GLU A C 1
ATOM 1001 O O . GLU A 1 121 ? -18.964 4.539 6.673 1.00 84.69 121 GLU A O 1
ATOM 1006 N N . VAL A 1 122 ? -18.571 3.224 8.454 1.00 82.50 122 VAL A N 1
ATOM 1007 C CA . VAL A 1 122 ? -19.985 2.944 8.752 1.00 82.50 122 VAL A CA 1
ATOM 1008 C C . VAL A 1 122 ? -20.747 4.218 9.132 1.00 82.50 122 VAL A C 1
ATOM 1010 O O . VAL A 1 122 ? -21.868 4.435 8.666 1.00 82.50 122 VAL A O 1
ATOM 1013 N N . ARG A 1 123 ? -20.160 5.093 9.960 1.00 77.62 123 ARG A N 1
ATOM 1014 C CA . ARG A 1 123 ? -20.771 6.378 10.343 1.00 77.62 123 ARG A CA 1
ATOM 1015 C C . ARG A 1 123 ? -20.897 7.315 9.151 1.00 77.62 123 ARG A C 1
ATOM 1017 O O . ARG A 1 123 ? -21.955 7.913 8.978 1.00 77.62 123 ARG A O 1
ATOM 1024 N N . ARG A 1 124 ? -19.860 7.419 8.312 1.00 78.00 124 ARG A N 1
ATOM 1025 C CA . ARG A 1 124 ? -19.901 8.248 7.098 1.00 78.00 124 ARG A CA 1
ATOM 1026 C C . ARG A 1 124 ? -20.992 7.777 6.133 1.00 78.00 124 ARG A C 1
ATOM 1028 O O . ARG A 1 124 ? -21.637 8.615 5.521 1.00 78.00 124 ARG A O 1
ATOM 1035 N N . ALA A 1 125 ? -21.240 6.470 6.045 1.00 73.06 125 ALA A N 1
ATOM 1036 C CA . ALA A 1 125 ? -22.337 5.924 5.245 1.00 73.06 125 ALA A CA 1
ATOM 1037 C C . ALA A 1 125 ? -23.734 6.171 5.856 1.00 73.06 125 ALA A C 1
ATOM 1039 O O . ALA A 1 125 ? -24.719 6.237 5.124 1.00 73.06 125 ALA A O 1
ATOM 1040 N N . LYS A 1 126 ? -23.837 6.303 7.188 1.00 65.50 126 LYS A N 1
ATOM 1041 C CA . LYS A 1 126 ? -25.105 6.524 7.909 1.00 65.50 126 LYS A CA 1
ATOM 1042 C C . LYS A 1 126 ? -25.520 7.985 8.034 1.00 65.50 126 LYS A C 1
ATOM 1044 O O . LYS A 1 126 ? -26.706 8.222 8.237 1.00 65.50 126 LYS A O 1
ATOM 1049 N N . VAL A 1 127 ? -24.600 8.948 7.951 1.00 51.88 127 VAL A N 1
ATOM 1050 C CA . VAL A 1 127 ? -24.956 10.373 7.895 1.00 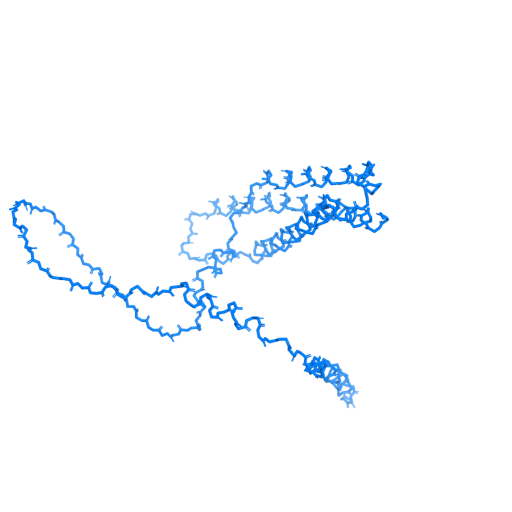51.88 127 VAL A CA 1
ATOM 1051 C C . VAL A 1 127 ? -25.498 10.649 6.493 1.00 51.88 127 VAL A C 1
ATOM 1053 O O . VAL A 1 127 ? -24.712 10.685 5.547 1.00 51.88 127 VAL A O 1
ATOM 1056 N N . PRO A 1 128 ? -26.817 10.847 6.311 1.00 47.72 128 PRO A N 1
ATOM 1057 C CA . PRO A 1 128 ? -27.328 11.297 5.033 1.00 47.72 128 PRO A CA 1
ATOM 1058 C C . PRO A 1 128 ? -26.809 12.720 4.878 1.00 47.72 128 PRO A C 1
ATOM 1060 O O . PRO A 1 128 ? -27.136 13.592 5.687 1.00 47.72 128 PRO A O 1
A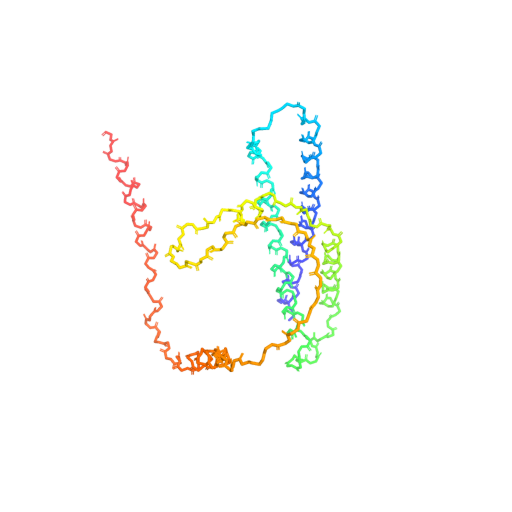TOM 1063 N N . THR A 1 129 ? -25.973 12.957 3.875 1.00 44.53 129 THR A N 1
ATOM 1064 C CA . THR A 1 129 ? -25.598 14.300 3.449 1.00 44.53 129 THR A CA 1
ATOM 1065 C C . THR A 1 129 ? -26.897 15.067 3.221 1.00 44.53 129 THR A C 1
ATOM 1067 O O . THR A 1 129 ? -27.640 14.805 2.275 1.00 44.53 129 THR A O 1
ATOM 1070 N N . LYS A 1 130 ? -27.236 15.963 4.151 1.00 45.28 130 LYS A N 1
ATOM 1071 C CA . LYS A 1 130 ? -28.453 16.774 4.119 1.00 45.28 130 LYS A CA 1
ATOM 1072 C C . LYS A 1 130 ? -28.264 17.926 3.134 1.00 45.28 130 LYS A C 1
ATOM 1074 O O . LYS A 1 130 ? -28.382 19.079 3.507 1.00 45.28 130 LYS A O 1
ATOM 1079 N N . GLU A 1 131 ? -27.980 17.603 1.881 1.00 49.00 131 GLU A N 1
ATOM 1080 C CA . GLU A 1 131 ? -28.030 18.525 0.752 1.00 49.00 131 GLU A CA 1
ATOM 1081 C C . GLU A 1 131 ? -28.498 17.754 -0.477 1.00 49.00 131 GLU A C 1
ATOM 1083 O O . GLU A 1 131 ? -27.706 17.334 -1.310 1.00 49.00 131 GLU A O 1
ATOM 1088 N N . ARG A 1 132 ? -29.808 17.494 -0.518 1.00 39.00 132 ARG A N 1
ATOM 1089 C CA . ARG A 1 132 ? -30.680 17.607 -1.699 1.00 39.00 132 ARG A CA 1
ATOM 1090 C C . ARG A 1 132 ? -32.056 17.094 -1.300 1.00 39.00 132 ARG A C 1
ATOM 1092 O O . ARG A 1 132 ? -32.405 15.931 -1.478 1.00 39.00 132 ARG A O 1
ATOM 1099 N N . ILE A 1 133 ? -32.836 17.988 -0.700 1.00 49.22 133 ILE A N 1
ATOM 1100 C CA . ILE A 1 133 ? -34.288 17.861 -0.749 1.00 49.22 133 ILE A CA 1
ATOM 1101 C C . ILE A 1 133 ? -34.628 17.931 -2.234 1.00 49.22 133 ILE A C 1
ATOM 1103 O O . ILE A 1 133 ? -34.342 18.945 -2.855 1.00 49.22 133 ILE A O 1
ATOM 1107 N N . GLU A 1 134 ? -35.138 16.842 -2.799 1.00 44.69 134 GLU A N 1
ATOM 1108 C CA . GLU A 1 134 ? -36.326 16.851 -3.652 1.00 44.69 134 GLU A CA 1
ATOM 1109 C C . GLU A 1 134 ? -36.630 15.442 -4.173 1.00 44.69 134 GLU A C 1
ATOM 1111 O O . GLU A 1 134 ? -35.790 14.780 -4.774 1.00 44.69 134 GLU A O 1
ATOM 1116 N N . SER A 1 135 ? -37.903 15.074 -4.007 1.00 34.69 135 SER A N 1
ATOM 1117 C CA . SER A 1 135 ? -38.635 14.039 -4.750 1.00 34.69 135 SER A CA 1
ATOM 1118 C C . SER A 1 135 ? -38.665 12.625 -4.155 1.00 34.69 135 SER A C 1
ATOM 1120 O O . SER A 1 135 ? -37.887 11.752 -4.511 1.00 34.69 135 SER A O 1
ATOM 1122 N N . SER A 1 136 ? -39.668 12.430 -3.281 1.00 41.44 136 SER A N 1
ATOM 1123 C CA . SER A 1 136 ? -40.714 11.381 -3.343 1.00 41.44 136 SER A CA 1
ATOM 1124 C C . SER A 1 136 ? -40.280 9.946 -3.694 1.00 41.44 136 SER A C 1
ATOM 1126 O O . SER A 1 136 ? -39.755 9.696 -4.766 1.00 41.44 136 SER A O 1
ATOM 1128 N N . SER A 1 137 ? -40.628 8.895 -2.956 1.00 34.03 137 SER A N 1
ATOM 1129 C CA . SER A 1 137 ? -41.952 8.581 -2.416 1.00 34.03 137 SER A CA 1
ATOM 1130 C C . SER A 1 137 ? -41.817 7.298 -1.584 1.00 34.03 137 SER A C 1
ATOM 1132 O O . SER A 1 137 ? -41.395 6.268 -2.110 1.00 34.03 137 SER A O 1
ATOM 1134 N N . SER A 1 138 ? -42.223 7.329 -0.317 1.00 41.47 138 SER A N 1
ATOM 1135 C CA . SER A 1 138 ? -42.439 6.120 0.487 1.00 41.47 138 SER A CA 1
ATOM 1136 C C . SER A 1 138 ? -43.590 5.277 -0.073 1.00 41.47 138 SER A C 1
ATOM 1138 O O . SER A 1 138 ? -44.579 5.841 -0.542 1.00 41.47 138 SER A O 1
ATOM 1140 N N . PRO A 1 139 ? -43.574 3.952 0.139 1.00 39.12 139 PRO A N 1
ATOM 1141 C CA . PRO A 1 139 ? -44.819 3.249 0.419 1.00 39.12 139 PRO A CA 1
ATOM 1142 C C . PRO A 1 139 ? -44.736 2.477 1.743 1.00 39.12 139 PRO A C 1
ATOM 1144 O O . PRO A 1 139 ? -44.072 1.456 1.864 1.00 39.12 139 PRO A O 1
ATOM 1147 N N . VAL A 1 140 ? -45.417 3.045 2.741 1.00 33.50 140 VAL A N 1
ATOM 1148 C CA . VAL A 1 140 ? -46.441 2.414 3.594 1.00 33.50 140 VAL A CA 1
ATOM 1149 C C . VAL A 1 140 ? -46.286 0.910 3.884 1.00 33.50 140 VAL A C 1
ATOM 1151 O O . VAL A 1 140 ? -46.520 0.061 3.028 1.00 33.50 140 VAL A O 1
ATOM 1154 N N . GLN A 1 141 ? -46.034 0.592 5.159 1.00 39.12 141 GLN A N 1
ATOM 1155 C CA . GLN A 1 141 ? -46.324 -0.710 5.770 1.00 39.12 141 GLN A CA 1
ATOM 1156 C C . GLN A 1 141 ? -47.839 -0.924 5.934 1.00 39.12 141 GLN A C 1
ATOM 1158 O O . GLN A 1 141 ? -48.531 -0.016 6.393 1.00 39.12 141 GLN A O 1
ATOM 1163 N N . ALA A 1 142 ? -48.328 -2.145 5.687 1.00 30.67 142 ALA A N 1
ATOM 1164 C CA . ALA A 1 142 ? -49.526 -2.706 6.332 1.00 30.67 142 ALA A CA 1
ATOM 1165 C C . ALA A 1 142 ? -49.577 -4.256 6.200 1.00 30.67 142 ALA A C 1
ATOM 1167 O O . ALA A 1 142 ? -48.941 -4.795 5.295 1.00 30.67 142 ALA A O 1
ATOM 1168 N N . PRO A 1 143 ? -50.287 -4.988 7.091 1.00 40.28 143 PRO A N 1
ATOM 1169 C CA . PRO A 1 143 ? -49.856 -6.305 7.583 1.00 40.28 143 PRO A CA 1
ATOM 1170 C C . PRO A 1 143 ? -50.754 -7.524 7.230 1.00 40.28 143 PRO A C 1
ATOM 1172 O O . PRO A 1 143 ? -51.941 -7.390 6.963 1.00 40.28 143 PRO A O 1
ATOM 1175 N N . SER A 1 144 ? -50.153 -8.718 7.374 1.00 36.31 144 SER A N 1
ATOM 1176 C CA . SER A 1 144 ? -50.681 -10.023 7.848 1.00 36.31 144 SER A CA 1
ATOM 1177 C C . SER A 1 144 ? -51.789 -10.840 7.126 1.00 36.31 144 SER A C 1
ATOM 1179 O O . SER A 1 144 ? -52.943 -10.447 7.012 1.00 36.31 144 SER A O 1
ATOM 1181 N N . THR A 1 145 ? -51.435 -12.128 6.942 1.00 33.59 145 THR A N 1
ATOM 1182 C CA . THR A 1 145 ? -52.208 -13.405 6.908 1.00 33.59 145 THR A CA 1
ATOM 1183 C C . THR A 1 145 ? -52.644 -14.054 5.569 1.00 33.59 145 THR A C 1
ATOM 1185 O O . THR A 1 145 ? -53.080 -13.356 4.659 1.00 33.59 145 THR A O 1
ATOM 1188 N N . PRO A 1 146 ? -52.559 -15.410 5.439 1.00 46.16 146 PRO A N 1
ATOM 1189 C CA . PRO A 1 146 ? -52.831 -16.144 4.194 1.00 46.16 146 PRO A CA 1
ATOM 1190 C C . PRO A 1 146 ? -54.108 -17.012 4.241 1.00 46.16 146 PRO A C 1
ATOM 1192 O O . PRO A 1 146 ? -54.275 -17.782 5.189 1.00 46.16 146 PRO A O 1
ATOM 1195 N N . LYS A 1 147 ? -54.946 -17.019 3.183 1.00 31.41 147 LYS A N 1
ATOM 1196 C CA . LYS A 1 147 ? -55.741 -18.212 2.791 1.00 31.41 147 LYS A CA 1
ATOM 1197 C C . LYS A 1 147 ? -56.445 -18.118 1.421 1.00 31.41 147 LYS A C 1
ATOM 1199 O O . LYS A 1 147 ? -57.088 -17.124 1.121 1.00 31.41 147 LYS A O 1
ATOM 1204 N N . ALA A 1 148 ? -56.443 -19.275 0.745 1.00 30.92 148 ALA A N 1
ATOM 1205 C CA . ALA A 1 148 ? -57.372 -19.802 -0.271 1.00 30.92 148 ALA A CA 1
ATOM 1206 C C . ALA A 1 148 ? -57.231 -19.375 -1.754 1.00 30.92 148 ALA A C 1
ATOM 1208 O O . ALA A 1 148 ? -57.167 -18.209 -2.111 1.00 30.92 148 ALA A O 1
ATOM 1209 N N . ALA A 1 149 ? -57.198 -20.415 -2.595 1.00 32.91 149 ALA A N 1
ATOM 1210 C CA . ALA A 1 149 ? -57.004 -20.477 -4.047 1.00 32.91 149 ALA A CA 1
ATOM 1211 C C . ALA A 1 149 ? -58.325 -20.288 -4.844 1.00 32.91 149 ALA A C 1
ATOM 1213 O O . ALA A 1 149 ? -59.365 -20.069 -4.227 1.00 32.91 149 ALA A O 1
ATOM 1214 N N . PRO A 1 150 ? -58.379 -20.625 -6.151 1.00 43.31 150 PRO A N 1
ATOM 1215 C CA . PRO A 1 150 ? -57.720 -20.042 -7.327 1.00 43.31 150 PRO A CA 1
ATOM 1216 C C . PRO A 1 150 ? -58.781 -19.545 -8.350 1.00 43.31 150 PRO A C 1
ATOM 1218 O O . PRO A 1 150 ? -59.973 -19.620 -8.080 1.00 43.31 150 PRO A O 1
ATOM 1221 N N . VAL A 1 151 ? -58.339 -19.153 -9.556 1.00 30.61 151 VAL A N 1
ATOM 1222 C CA . VAL A 1 151 ? -59.093 -18.982 -10.829 1.00 30.61 151 VAL A CA 1
ATOM 1223 C C . VAL A 1 151 ? -59.172 -17.540 -11.336 1.00 30.61 151 VAL A C 1
ATOM 1225 O O . VAL A 1 151 ? -59.699 -16.646 -10.687 1.00 30.61 151 VAL A O 1
ATOM 1228 N N . GLY A 1 152 ? -58.737 -17.383 -12.592 1.00 27.66 152 GLY A N 1
ATOM 1229 C CA . GLY A 1 152 ? -59.252 -16.366 -13.505 1.00 27.66 152 GLY A CA 1
ATOM 1230 C C . GLY A 1 152 ? -58.222 -15.338 -13.947 1.00 27.66 152 GLY A C 1
ATOM 1231 O O . GLY A 1 152 ? -58.156 -14.249 -13.392 1.00 27.66 152 GLY A O 1
ATOM 1232 N N . SER A 1 153 ? -57.453 -15.656 -14.992 1.00 38.50 153 SER A N 1
ATOM 1233 C CA . SER A 1 153 ? -56.728 -14.650 -15.776 1.00 38.50 153 SER A CA 1
ATOM 1234 C C . SER A 1 153 ? -57.677 -13.556 -16.281 1.00 38.50 153 SER A C 1
ATOM 1236 O O . SER A 1 153 ? -58.706 -13.893 -16.871 1.00 38.50 153 SER A O 1
ATOM 1238 N N . PRO A 1 154 ? -57.289 -12.273 -16.212 1.00 35.97 154 PRO A N 1
ATOM 1239 C CA . PRO A 1 154 ? -57.825 -11.254 -17.096 1.00 35.97 154 PRO A CA 1
ATOM 1240 C C . PRO A 1 154 ? -56.748 -10.765 -18.075 1.00 35.97 154 PRO A C 1
ATOM 1242 O O . PRO A 1 154 ? -55.615 -10.460 -17.710 1.00 35.97 154 PRO A O 1
ATOM 1245 N N . LYS A 1 155 ? -57.124 -10.683 -19.353 1.00 39.06 155 LYS A N 1
ATOM 1246 C CA . LYS A 1 155 ? -56.406 -9.928 -20.387 1.00 39.06 155 LYS A CA 1
ATOM 1247 C C . LYS A 1 155 ? -56.741 -8.441 -20.258 1.00 39.06 155 LYS A C 1
ATOM 1249 O O . LYS A 1 155 ? -57.922 -8.104 -20.231 1.00 39.06 155 LYS A O 1
ATOM 1254 N N . SER A 1 156 ? -55.713 -7.588 -20.275 1.00 34.34 156 SER A N 1
ATOM 1255 C CA . SER A 1 156 ? -55.606 -6.240 -20.894 1.00 34.34 156 SER A CA 1
ATOM 1256 C C . SER A 1 156 ? -54.594 -5.376 -20.110 1.00 34.34 156 SER A C 1
ATOM 1258 O O . SER A 1 156 ? -54.236 -5.746 -18.996 1.00 34.34 156 SER A O 1
ATOM 1260 N N . PRO A 1 157 ? -54.191 -4.190 -20.597 1.00 39.94 157 PRO A N 1
ATOM 1261 C CA . PRO A 1 157 ? -53.607 -3.867 -21.895 1.00 39.94 157 PRO A CA 1
ATOM 1262 C C . PRO A 1 157 ? -52.209 -3.217 -21.737 1.00 39.94 157 PRO A C 1
ATOM 1264 O O . PRO A 1 157 ? -51.791 -2.820 -20.654 1.00 39.94 157 PRO A O 1
ATOM 1267 N N . VAL A 1 158 ? -51.499 -3.122 -22.861 1.00 43.47 158 VAL A N 1
ATOM 1268 C CA . VAL A 1 158 ? -50.177 -2.508 -23.070 1.00 43.47 158 VAL A CA 1
ATOM 1269 C C . VAL A 1 158 ? -49.995 -1.193 -22.296 1.00 43.47 158 VAL A C 1
ATOM 1271 O O . VAL A 1 158 ? -50.703 -0.220 -22.551 1.00 43.47 158 VAL A O 1
ATOM 1274 N N . LYS A 1 159 ? -49.001 -1.151 -21.400 1.00 36.00 159 LYS A N 1
ATOM 1275 C CA . LYS A 1 159 ? -48.439 0.087 -20.848 1.00 36.00 159 LYS A CA 1
ATOM 1276 C C . LYS A 1 159 ? -47.080 0.288 -21.509 1.00 36.00 159 LYS A C 1
ATOM 1278 O O . LYS A 1 159 ? -46.199 -0.553 -21.373 1.00 36.00 159 LYS A O 1
ATOM 1283 N N . SER A 1 160 ? -46.967 1.358 -22.286 1.00 38.22 160 SER A N 1
ATOM 1284 C CA . SER A 1 160 ? -45.736 1.809 -22.927 1.00 38.22 160 SER A CA 1
ATOM 1285 C C . SER A 1 160 ? -44.654 2.025 -21.875 1.00 38.22 160 SER A C 1
ATOM 1287 O O . SER A 1 160 ? -44.736 2.946 -21.060 1.00 38.22 160 SER A O 1
ATOM 1289 N N . GLU A 1 161 ? -43.668 1.144 -21.899 1.00 37.31 161 GLU A N 1
ATOM 1290 C CA . GLU A 1 161 ? -42.416 1.250 -21.176 1.00 37.31 161 GLU A CA 1
ATOM 1291 C C . GLU A 1 161 ? -41.613 2.358 -21.864 1.00 37.31 161 GLU A C 1
ATOM 1293 O O . GLU A 1 161 ? -41.130 2.194 -22.983 1.00 37.31 161 GLU A O 1
ATOM 1298 N N . GLN A 1 162 ? -41.563 3.541 -21.246 1.00 49.34 162 GLN A N 1
ATOM 1299 C CA . GLN A 1 162 ? -40.548 4.537 -21.571 1.00 49.34 162 GLN A CA 1
ATOM 1300 C C . GLN A 1 162 ? -39.209 3.946 -21.133 1.00 49.34 162 GLN A C 1
ATOM 1302 O O . GLN A 1 162 ? -38.757 4.141 -20.008 1.00 49.34 162 GLN A O 1
ATOM 1307 N N . THR A 1 163 ? -38.605 3.166 -22.023 1.00 43.50 163 THR A N 1
ATOM 1308 C CA . THR A 1 163 ? -37.185 2.855 -21.986 1.00 43.50 163 THR A CA 1
ATOM 1309 C C . THR A 1 163 ? -36.453 4.176 -22.180 1.00 43.50 163 THR A C 1
ATOM 1311 O O . THR A 1 163 ? -36.354 4.675 -23.301 1.00 43.50 163 THR A O 1
ATOM 1314 N N . LEU A 1 164 ? -36.018 4.789 -21.080 1.00 48.53 164 LEU A N 1
ATOM 1315 C CA . LEU A 1 164 ? -35.014 5.841 -21.137 1.00 48.53 164 LEU A CA 1
ATOM 1316 C C . LEU A 1 164 ? -33.757 5.193 -21.718 1.00 48.53 164 LEU A C 1
ATOM 1318 O O . LEU A 1 164 ? -33.180 4.283 -21.121 1.00 48.53 164 LEU A O 1
ATOM 1322 N N . ASP A 1 165 ? -33.419 5.592 -22.938 1.00 58.53 165 ASP A N 1
ATOM 1323 C CA . ASP A 1 165 ? -32.256 5.107 -23.665 1.00 58.53 165 ASP A CA 1
ATOM 1324 C C . ASP A 1 165 ? -30.993 5.700 -23.033 1.00 58.53 165 ASP A C 1
ATOM 1326 O O . ASP A 1 165 ? -30.467 6.720 -23.471 1.00 58.53 165 ASP A O 1
ATOM 1330 N N . LEU A 1 166 ? -30.525 5.054 -21.963 1.00 54.97 166 LEU A N 1
ATOM 1331 C CA . LEU A 1 166 ? -29.269 5.357 -21.265 1.00 54.97 166 LEU A CA 1
ATOM 1332 C C . LEU A 1 166 ? -28.057 5.403 -22.214 1.00 54.97 166 LEU A C 1
ATOM 1334 O O . LEU A 1 166 ? -27.050 6.031 -21.895 1.00 54.97 166 LEU A O 1
ATOM 1338 N N . GLY A 1 167 ? -28.139 4.753 -23.382 1.00 66.25 167 GLY A N 1
ATOM 1339 C CA . GLY A 1 167 ? -27.093 4.810 -24.400 1.00 66.25 167 GLY A CA 1
ATOM 1340 C C . GLY A 1 167 ? -26.994 6.174 -25.086 1.00 66.25 167 GLY A C 1
ATOM 1341 O O . GLY A 1 167 ? -25.891 6.597 -25.432 1.00 66.25 167 GLY A O 1
ATOM 1342 N N . ALA A 1 168 ? -28.113 6.885 -25.242 1.00 65.56 168 ALA A N 1
ATOM 1343 C CA . ALA A 1 168 ? -28.143 8.197 -25.883 1.00 65.56 168 ALA A CA 1
ATOM 1344 C C . ALA A 1 168 ? -27.503 9.286 -25.006 1.00 65.56 168 ALA A C 1
ATOM 1346 O O . ALA A 1 168 ? -26.756 10.115 -25.524 1.00 65.56 168 ALA A O 1
ATOM 1347 N N . GLU A 1 169 ? -27.716 9.243 -23.687 1.00 63.59 169 GLU A N 1
ATOM 1348 C CA . GLU A 1 169 ? -27.089 10.189 -22.748 1.00 63.59 169 GLU A CA 1
ATOM 1349 C C . GLU A 1 169 ? -25.568 9.985 -22.650 1.00 63.59 169 GLU A C 1
ATOM 1351 O O . GLU A 1 169 ? -24.806 10.951 -22.619 1.00 63.59 169 GLU A O 1
ATOM 1356 N N . LEU A 1 170 ? -25.098 8.731 -22.672 1.00 65.06 170 LEU A N 1
ATOM 1357 C CA . LEU A 1 170 ? -23.662 8.424 -22.695 1.00 65.06 170 LEU A CA 1
ATOM 1358 C C . LEU A 1 170 ? -22.986 8.911 -23.983 1.00 65.06 170 LEU A C 1
ATOM 1360 O O . LEU A 1 170 ? -21.881 9.453 -23.935 1.00 65.06 170 LEU A O 1
ATOM 1364 N N . ALA A 1 171 ? -23.656 8.756 -25.126 1.00 70.50 171 ALA A N 1
ATOM 1365 C CA . ALA A 1 171 ? -23.145 9.231 -26.406 1.00 70.50 171 ALA A CA 1
ATOM 1366 C C . ALA A 1 171 ? -23.097 10.769 -26.488 1.00 70.50 171 ALA A C 1
ATOM 1368 O O . ALA A 1 171 ? -22.197 11.318 -27.125 1.00 70.50 171 ALA A O 1
ATOM 1369 N N . GLU A 1 172 ? -24.029 11.473 -25.838 1.00 71.25 172 GLU A N 1
ATOM 1370 C CA . GLU A 1 172 ? -24.007 12.937 -25.737 1.00 71.25 172 GLU A CA 1
ATOM 1371 C C . GLU A 1 172 ? -22.821 13.427 -24.890 1.00 71.25 172 GLU A C 1
ATOM 1373 O O . GLU A 1 172 ? -22.098 14.328 -25.318 1.00 71.25 172 GLU A O 1
ATOM 1378 N N . LEU A 1 173 ? -22.541 12.761 -23.765 1.00 64.94 173 LEU A N 1
ATOM 1379 C CA . LEU A 1 173 ? -21.382 13.042 -22.909 1.00 64.94 173 LEU A CA 1
ATOM 1380 C C . LEU A 1 173 ? -20.037 12.793 -23.616 1.00 64.94 173 LEU A C 1
ATOM 1382 O O . LEU A 1 173 ? -19.124 13.617 -23.517 1.00 64.94 173 LEU A O 1
ATOM 1386 N N . GLU A 1 174 ? -19.900 11.700 -24.376 1.00 64.31 174 GLU A N 1
ATOM 1387 C CA . GLU A 1 174 ? -18.696 11.458 -25.190 1.00 64.31 174 GLU A CA 1
ATOM 1388 C C . GLU A 1 174 ? -18.541 12.493 -26.320 1.00 64.31 174 GLU A C 1
ATOM 1390 O O . GLU A 1 174 ? -17.422 12.906 -26.647 1.00 64.31 174 GLU A O 1
ATOM 1395 N N . LEU A 1 175 ? -19.652 12.966 -26.898 1.00 67.06 175 LEU A N 1
ATOM 1396 C CA . LEU A 1 175 ? -19.644 14.007 -27.928 1.00 67.06 175 LEU A CA 1
ATOM 1397 C C . LEU A 1 175 ? -19.272 15.390 -27.363 1.00 67.06 175 LEU A C 1
ATOM 1399 O O . LEU A 1 175 ? -18.632 16.180 -28.066 1.00 67.06 175 LEU A O 1
ATOM 1403 N N . GLU A 1 176 ? -19.654 15.681 -26.118 1.00 64.69 176 GLU A N 1
ATOM 1404 C CA . GLU A 1 176 ? -19.303 16.909 -25.397 1.00 64.69 176 GLU A CA 1
ATOM 1405 C C . GLU A 1 176 ? -17.802 16.955 -25.073 1.00 64.69 176 GLU A C 1
ATOM 1407 O O . GLU A 1 176 ? -17.136 17.957 -25.349 1.00 64.69 176 GLU A O 1
ATOM 1412 N N . PHE A 1 177 ? -17.229 15.831 -24.628 1.00 60.34 177 PHE A N 1
ATOM 1413 C CA . PHE A 1 177 ? -15.789 15.711 -24.372 1.00 60.34 177 PHE A CA 1
ATOM 1414 C C . PHE A 1 177 ? -14.932 15.809 -25.646 1.00 60.34 177 PHE A C 1
ATOM 1416 O O . PHE A 1 177 ? -13.774 16.222 -25.600 1.00 60.34 177 PHE A O 1
ATOM 1423 N N . GLY A 1 178 ? -15.495 15.453 -26.805 1.00 57.97 178 GLY A N 1
ATOM 1424 C CA . GLY A 1 178 ? -14.806 15.515 -28.096 1.00 57.97 178 GLY A CA 1
ATOM 1425 C C . GLY A 1 178 ? -14.754 16.903 -28.747 1.00 57.97 178 GLY A C 1
ATOM 1426 O O . GLY A 1 178 ? -13.992 17.094 -29.698 1.00 57.97 178 GLY A O 1
ATOM 1427 N N . LYS A 1 179 ? -15.551 17.880 -28.286 1.00 59.16 179 LYS A N 1
ATOM 1428 C CA . LYS A 1 179 ? -15.701 19.193 -28.956 1.00 59.16 179 LYS A CA 1
ATOM 1429 C C . LYS A 1 179 ? -15.064 20.377 -28.230 1.00 59.16 179 LYS A C 1
ATOM 1431 O O . LYS A 1 179 ? -14.983 21.455 -28.815 1.00 59.16 179 LYS A O 1
ATOM 1436 N N . SER A 1 180 ? -14.530 20.196 -27.028 1.00 54.69 180 SER A N 1
ATOM 1437 C CA . SER A 1 180 ? -13.866 21.254 -26.255 1.00 54.69 180 SER A CA 1
ATOM 1438 C C . SER A 1 180 ? -12.341 21.286 -26.445 1.00 54.69 180 SER A C 1
ATOM 1440 O O . SER A 1 180 ? -11.591 21.572 -25.521 1.00 54.69 180 SER A O 1
ATOM 1442 N N . ASN A 1 181 ? -11.837 21.075 -27.668 1.00 57.75 181 ASN A N 1
ATOM 1443 C CA . ASN A 1 181 ? -10.435 21.380 -27.976 1.00 57.75 181 ASN A CA 1
ATOM 1444 C C . ASN A 1 181 ? -10.257 22.853 -28.368 1.00 57.75 181 ASN A C 1
ATOM 1446 O O . ASN A 1 181 ? -9.965 23.147 -29.526 1.00 57.75 181 ASN A O 1
ATOM 1450 N N . ARG A 1 182 ? -10.452 23.768 -27.410 1.00 59.62 182 ARG A N 1
ATOM 1451 C CA . ARG A 1 182 ? -9.836 25.108 -27.394 1.00 59.62 182 ARG A CA 1
ATOM 1452 C C . ARG A 1 182 ? -9.720 25.603 -25.952 1.00 59.62 182 ARG A C 1
ATOM 1454 O O . ARG A 1 182 ? -10.406 26.538 -25.559 1.00 59.62 182 ARG A O 1
ATOM 1461 N N . TYR A 1 183 ? -8.845 24.973 -25.177 1.00 58.69 183 TYR A N 1
ATOM 1462 C CA . TYR A 1 183 ? -8.315 25.607 -23.972 1.00 58.69 183 TYR A CA 1
ATOM 1463 C C . TYR A 1 183 ? -7.452 26.797 -24.418 1.00 58.69 183 TYR A C 1
ATOM 1465 O O . TYR A 1 183 ? -6.415 26.593 -25.054 1.00 58.69 183 TYR A O 1
ATOM 1473 N N . SER A 1 184 ? -7.909 28.029 -24.167 1.00 58.88 184 SER A N 1
ATOM 1474 C CA . SER A 1 184 ? -7.048 29.210 -24.290 1.00 58.88 184 SER A CA 1
ATOM 1475 C C . SER A 1 184 ? -6.062 29.187 -23.118 1.00 58.88 184 SER A C 1
ATOM 1477 O O . SER A 1 184 ? -6.482 28.910 -21.993 1.00 58.88 184 SER A O 1
ATOM 1479 N N . PRO A 1 185 ? -4.763 29.441 -23.336 1.00 55.16 185 PRO A N 1
ATOM 1480 C CA . PRO A 1 185 ? -3.769 29.430 -22.261 1.00 55.16 185 PRO A CA 1
ATOM 1481 C C . PRO A 1 185 ? -3.994 30.519 -21.194 1.00 55.16 185 PRO A C 1
ATOM 1483 O O . PRO A 1 185 ? -3.386 30.453 -20.130 1.00 55.16 185 PRO A O 1
ATOM 1486 N N . GLU A 1 186 ? -4.875 31.488 -21.444 1.00 55.84 186 GLU A N 1
ATOM 1487 C CA . GLU A 1 186 ? -5.218 32.571 -20.519 1.00 55.84 186 GLU A CA 1
ATOM 1488 C C . GLU A 1 186 ? -6.190 32.168 -19.391 1.00 55.84 186 GLU A C 1
ATOM 1490 O O . GLU A 1 186 ? -6.236 32.855 -18.376 1.00 55.84 186 GLU A O 1
ATOM 1495 N N . ASP A 1 187 ? -6.915 31.048 -19.494 1.00 56.56 187 ASP A N 1
ATOM 1496 C CA . ASP A 1 187 ? -7.945 30.681 -18.498 1.00 56.56 187 ASP A CA 1
ATOM 1497 C C . ASP A 1 187 ? -7.389 29.917 -17.274 1.00 56.56 187 ASP A C 1
ATOM 1499 O O . ASP A 1 187 ? -8.134 29.542 -16.368 1.00 56.56 187 ASP A O 1
ATOM 1503 N N . ILE A 1 188 ? -6.072 29.679 -17.219 1.00 59.09 188 ILE A N 1
ATOM 1504 C CA . ILE A 1 188 ? -5.399 28.954 -16.119 1.00 59.09 188 ILE A CA 1
ATOM 1505 C C . ILE A 1 188 ? -4.734 29.925 -15.117 1.00 59.09 188 ILE A C 1
ATOM 1507 O O . ILE A 1 188 ? -4.131 29.490 -14.141 1.00 59.09 188 ILE A O 1
ATOM 1511 N N . SER A 1 189 ? -4.852 31.249 -15.289 1.00 53.44 189 SER A N 1
ATOM 1512 C CA . SER A 1 189 ? -4.161 32.223 -14.421 1.00 53.44 189 SER A CA 1
ATOM 1513 C C . SER A 1 189 ? -5.005 32.814 -13.281 1.00 53.44 189 SER A C 1
ATOM 1515 O O . SER A 1 189 ? -4.593 33.806 -12.690 1.00 53.44 189 SER A O 1
ATOM 1517 N N . GLY A 1 190 ? -6.178 32.251 -12.975 1.00 58.28 190 GLY A N 1
ATOM 1518 C CA . GLY A 1 190 ? -7.124 32.808 -11.992 1.00 58.28 190 GLY A CA 1
ATOM 1519 C C . GLY A 1 190 ? -7.106 32.161 -10.603 1.00 58.28 190 GLY A C 1
ATOM 1520 O O . GLY A 1 190 ? -8.116 32.207 -9.909 1.00 58.28 190 GLY A O 1
ATOM 1521 N N . TRP A 1 191 ? -6.019 31.493 -10.211 1.00 65.81 191 TRP A N 1
ATOM 1522 C CA . TRP A 1 191 ? -5.860 30.971 -8.848 1.00 65.81 191 TRP A CA 1
ATOM 1523 C C . TRP A 1 191 ? -5.020 31.968 -8.048 1.00 65.81 191 TRP A C 1
ATOM 1525 O O . TRP A 1 191 ? -3.796 31.875 -8.007 1.00 65.81 191 TRP A O 1
ATOM 1535 N N . GLU A 1 192 ? -5.690 32.951 -7.453 1.00 56.94 192 GLU A N 1
ATOM 1536 C CA . GLU A 1 192 ? -5.099 34.046 -6.671 1.00 56.94 192 GLU A CA 1
ATOM 1537 C C . GLU A 1 192 ? -4.685 33.562 -5.268 1.00 56.94 192 GLU A C 1
ATOM 1539 O O . GLU A 1 192 ? -5.209 33.990 -4.245 1.00 56.94 192 GLU A O 1
ATOM 1544 N N . PHE A 1 193 ? -3.736 32.622 -5.204 1.00 56.72 193 PHE A N 1
ATOM 1545 C CA . PHE A 1 193 ? -3.157 32.156 -3.935 1.00 56.72 193 PHE A CA 1
ATOM 1546 C C . PHE A 1 193 ? -2.310 33.243 -3.243 1.00 56.72 193 PHE A C 1
ATOM 1548 O O . PHE A 1 193 ? -2.089 33.180 -2.035 1.00 56.72 193 PHE A O 1
ATOM 1555 N N . ASP A 1 194 ? -1.894 34.266 -3.993 1.00 62.38 194 ASP A N 1
ATOM 1556 C CA . ASP A 1 194 ? -1.072 35.372 -3.497 1.00 62.38 194 ASP A CA 1
ATOM 1557 C C . ASP A 1 194 ? -1.857 36.322 -2.563 1.00 62.38 194 ASP A C 1
ATOM 1559 O O . ASP A 1 194 ? -1.268 36.894 -1.646 1.00 62.38 194 ASP A O 1
ATOM 1563 N N . GLU A 1 195 ? -3.188 36.440 -2.706 1.00 65.56 195 GLU A N 1
ATOM 1564 C CA . GLU A 1 195 ? -4.011 37.300 -1.830 1.00 65.56 195 GLU A CA 1
ATOM 1565 C C . GLU A 1 195 ? -4.054 36.771 -0.381 1.00 65.56 195 GLU A C 1
ATOM 1567 O O . GLU A 1 195 ? -4.001 37.546 0.577 1.00 65.56 195 GLU A O 1
ATOM 1572 N N . LEU A 1 196 ? -4.041 35.444 -0.202 1.00 63.28 196 LEU A N 1
ATOM 1573 C CA . LEU A 1 196 ? -4.044 34.806 1.121 1.00 63.28 196 LEU A CA 1
ATOM 1574 C C . LEU A 1 196 ? -2.700 34.938 1.860 1.00 63.28 196 LEU A C 1
ATOM 1576 O O . LEU A 1 196 ? -2.677 34.960 3.093 1.00 63.28 196 LEU A O 1
ATOM 1580 N N . GLU A 1 197 ? -1.571 35.037 1.149 1.00 69.19 197 GLU A N 1
ATOM 1581 C CA . GLU A 1 197 ? -0.272 35.301 1.790 1.00 69.19 197 GLU A CA 1
ATOM 1582 C C . GLU A 1 197 ? -0.163 36.767 2.248 1.00 69.19 197 GLU A C 1
ATOM 1584 O O . GLU A 1 197 ? 0.376 37.050 3.326 1.00 69.19 197 GLU A O 1
ATOM 1589 N N . GLU A 1 198 ? -0.698 37.699 1.455 1.00 70.94 198 GLU A N 1
ATOM 1590 C CA . GLU A 1 198 ? -0.718 39.129 1.773 1.00 70.94 198 GLU A CA 1
ATOM 1591 C C . GLU A 1 198 ? -1.582 39.413 3.020 1.00 70.94 198 GLU A C 1
ATOM 1593 O O . GLU A 1 198 ? -1.156 40.165 3.902 1.00 70.94 198 GLU A O 1
ATOM 1598 N N . GLU A 1 199 ? -2.739 38.749 3.164 1.00 71.19 199 GLU A N 1
ATOM 1599 C CA . GLU A 1 199 ? -3.606 38.865 4.349 1.00 71.19 199 GLU A CA 1
ATOM 1600 C C . GLU A 1 199 ? -2.904 38.374 5.629 1.00 71.19 199 GLU A C 1
ATOM 1602 O O . GLU A 1 199 ? -2.929 39.056 6.657 1.00 71.19 199 GLU A O 1
ATOM 1607 N N . LEU A 1 200 ? -2.169 37.255 5.557 1.00 72.25 200 LEU A N 1
ATOM 1608 C CA . LEU A 1 200 ? -1.398 36.737 6.692 1.00 72.25 200 LEU A CA 1
ATOM 1609 C C . LEU A 1 200 ? -0.274 37.699 7.111 1.00 72.25 200 LEU A C 1
ATOM 1611 O O . LEU A 1 200 ? -0.042 37.910 8.305 1.00 72.25 200 LEU A O 1
ATOM 1615 N N . ARG A 1 201 ? 0.431 38.308 6.148 1.00 75.31 201 ARG A N 1
ATOM 1616 C CA . ARG A 1 201 ? 1.456 39.321 6.456 1.00 75.31 201 ARG A CA 1
ATOM 1617 C C . ARG A 1 201 ? 0.838 40.574 7.070 1.00 75.31 201 ARG A C 1
ATOM 1619 O O . ARG A 1 201 ? 1.404 41.112 8.024 1.00 75.31 201 ARG A O 1
ATOM 1626 N N . ALA A 1 202 ? -0.314 41.013 6.567 1.00 75.25 202 ALA A N 1
ATOM 1627 C CA . ALA A 1 202 ? -1.023 42.173 7.095 1.00 75.25 202 ALA A CA 1
ATOM 1628 C C . ALA A 1 202 ? -1.496 41.954 8.543 1.00 75.25 202 ALA A C 1
ATOM 1630 O O . ALA A 1 202 ? -1.322 42.848 9.375 1.00 75.25 202 ALA A O 1
ATOM 1631 N N . ASP A 1 203 ? -2.012 40.767 8.874 1.00 72.56 203 ASP A N 1
ATOM 1632 C CA . ASP A 1 203 ? -2.447 40.420 10.233 1.00 72.56 203 ASP A CA 1
ATOM 1633 C C . ASP A 1 203 ? -1.279 40.343 11.226 1.00 72.56 203 ASP A C 1
ATOM 1635 O O . ASP A 1 203 ? -1.370 40.849 12.351 1.00 72.56 203 ASP A O 1
ATOM 1639 N N . ILE A 1 204 ? -0.134 39.803 10.798 1.00 72.00 204 ILE A N 1
ATOM 1640 C CA . ILE A 1 204 ? 1.082 39.775 11.621 1.00 72.00 204 ILE A CA 1
ATOM 1641 C C . ILE A 1 204 ? 1.574 41.203 11.893 1.00 72.00 204 ILE A C 1
ATOM 1643 O O . ILE A 1 204 ? 1.897 41.524 13.041 1.00 72.00 204 ILE A O 1
ATOM 1647 N N . SER A 1 205 ? 1.568 42.086 10.888 1.00 63.97 205 SER A N 1
ATOM 1648 C CA . SER A 1 205 ? 1.942 43.494 11.070 1.00 63.97 205 SER A CA 1
ATOM 1649 C C . SER A 1 205 ? 0.958 44.268 11.956 1.00 63.97 205 SER A C 1
ATOM 1651 O O . SER A 1 205 ? 1.395 45.055 12.795 1.00 63.97 205 SER A O 1
ATOM 1653 N N . LYS A 1 206 ? -0.353 44.005 11.867 1.00 60.34 206 LYS A N 1
ATOM 1654 C CA . LYS A 1 206 ? -1.366 44.640 12.735 1.00 60.34 206 LYS A CA 1
ATOM 1655 C C . LYS A 1 206 ? -1.242 44.219 14.199 1.00 60.34 206 LYS A C 1
ATOM 1657 O O . LYS A 1 206 ? -1.494 45.025 15.090 1.00 60.34 206 LYS A O 1
ATOM 1662 N N . SER A 1 207 ? -0.820 42.979 14.452 1.00 58.03 207 SER A N 1
ATOM 1663 C CA . SER A 1 207 ? -0.631 42.460 15.813 1.00 58.03 207 SER A CA 1
ATOM 1664 C C . SER A 1 207 ? 0.564 43.082 16.554 1.00 58.03 207 SER A C 1
ATOM 1666 O O . SER A 1 207 ? 0.620 43.030 17.784 1.00 58.03 207 SER A O 1
ATOM 1668 N N . SER A 1 208 ? 1.507 43.699 15.829 1.00 57.72 208 SER A N 1
ATOM 1669 C CA . SER A 1 208 ? 2.712 44.304 16.414 1.00 57.72 208 SER A CA 1
ATOM 1670 C C . SER A 1 208 ? 2.570 45.765 16.862 1.00 57.72 208 SER A C 1
ATOM 1672 O O . SER A 1 208 ? 3.455 46.250 17.564 1.00 57.72 208 SER A O 1
ATOM 1674 N N . ASP A 1 209 ? 1.464 46.443 16.528 1.00 56.59 209 ASP A N 1
ATOM 1675 C CA . ASP A 1 209 ? 1.251 47.870 16.846 1.00 56.59 209 ASP A CA 1
ATOM 1676 C C . ASP A 1 209 ? 0.368 48.132 18.083 1.00 56.59 209 ASP A C 1
ATOM 1678 O O . ASP A 1 209 ? 0.141 49.279 18.464 1.00 56.59 209 ASP A O 1
ATOM 1682 N N . THR A 1 210 ? -0.101 47.095 18.781 1.00 53.72 210 THR A N 1
ATOM 1683 C CA . THR A 1 210 ? -0.717 47.260 20.109 1.00 53.72 210 THR A CA 1
ATOM 1684 C C . THR A 1 210 ? 0.310 47.056 21.216 1.00 53.72 210 THR A C 1
ATOM 1686 O O . THR A 1 210 ? 0.393 45.982 21.816 1.00 53.72 210 THR A O 1
ATOM 1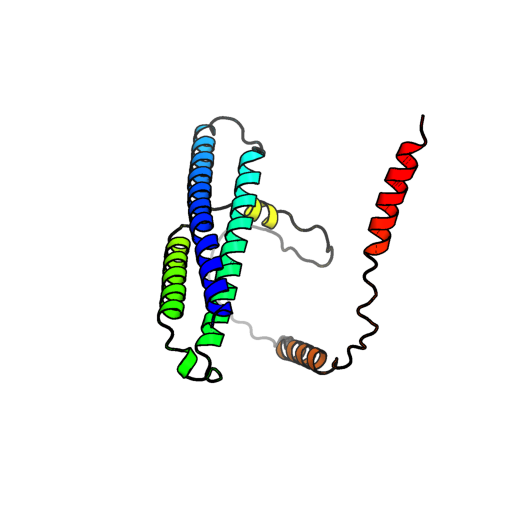689 N N . LYS A 1 211 ? 1.076 48.109 21.513 1.00 44.84 211 LYS A N 1
ATOM 1690 C CA . LYS A 1 211 ? 1.734 48.284 22.811 1.00 44.84 211 LYS A CA 1
ATOM 1691 C C . LYS A 1 211 ? 1.660 49.728 23.289 1.00 44.84 211 LYS A C 1
ATOM 1693 O O . LYS A 1 211 ? 1.987 50.629 22.491 1.00 44.84 211 LYS A O 1
#

Organism: Aegilops tauschii subsp. strangulata (NCBI:txid200361)

pLDDT: mean 71.68, std 21.95, range [27.66, 98.12]

Radius of gyration: 29.32 Å; chains: 1; bounding box: 77×69×61 Å